Protein AF-A0A838D254-F1 (afdb_monomer_lite)

Structure (mmCIF, N/CA/C/O backbone):
data_AF-A0A838D254-F1
#
_entry.id   AF-A0A838D254-F1
#
loop_
_atom_site.group_PDB
_atom_site.id
_atom_site.type_symbol
_atom_site.label_atom_id
_atom_site.label_alt_id
_atom_site.label_comp_id
_atom_site.label_asym_id
_atom_site.label_entity_id
_atom_site.label_seq_id
_atom_site.pdbx_PDB_ins_code
_atom_site.Cartn_x
_atom_site.Cartn_y
_atom_site.Cartn_z
_atom_site.occupancy
_atom_site.B_iso_or_equiv
_atom_site.auth_seq_id
_atom_site.auth_comp_id
_atom_site.auth_asym_id
_atom_site.auth_atom_id
_atom_site.pdbx_PDB_model_num
ATOM 1 N N . PHE A 1 1 ? -7.238 20.890 8.320 1.00 45.25 1 PHE A N 1
ATOM 2 C CA . PHE A 1 1 ? -5.925 20.223 8.419 1.00 45.25 1 PHE A CA 1
ATOM 3 C C . PHE A 1 1 ? -4.826 21.271 8.304 1.00 45.25 1 PHE A C 1
ATOM 5 O O . PHE A 1 1 ? -4.704 21.879 7.249 1.00 45.25 1 PHE A O 1
ATOM 12 N N . SER A 1 2 ? -4.094 21.531 9.391 1.00 51.44 2 SER A N 1
ATOM 13 C CA . SER A 1 2 ? -2.963 22.473 9.435 1.00 51.44 2 SER A CA 1
ATOM 14 C C . SER A 1 2 ? -1.633 21.712 9.408 1.00 51.44 2 SER A C 1
ATOM 16 O O . SER A 1 2 ? -1.541 20.623 9.975 1.00 51.44 2 SER A O 1
ATOM 18 N N . LEU A 1 3 ? -0.601 22.288 8.780 1.00 52.97 3 LEU A N 1
ATOM 19 C CA . LEU A 1 3 ? 0.748 21.709 8.685 1.00 52.97 3 LEU A CA 1
ATOM 20 C C . LEU A 1 3 ? 1.353 21.394 10.066 1.00 52.97 3 LEU A C 1
ATOM 22 O O . LEU A 1 3 ? 2.037 20.381 10.218 1.00 52.97 3 LEU A O 1
ATOM 26 N N . THR A 1 4 ? 1.057 22.222 11.070 1.00 58.28 4 THR A N 1
ATOM 27 C CA . THR A 1 4 ? 1.573 22.093 12.441 1.00 58.28 4 THR A CA 1
ATOM 28 C C . THR A 1 4 ? 1.011 20.867 13.159 1.00 58.28 4 THR A C 1
ATOM 30 O O . THR A 1 4 ? 1.768 20.127 13.780 1.00 58.28 4 THR A O 1
ATOM 33 N N . GLU A 1 5 ? -0.285 20.581 13.004 1.00 47.78 5 GLU A N 1
ATOM 34 C CA . GLU A 1 5 ? -0.900 19.388 13.605 1.00 47.78 5 GLU A CA 1
ATOM 35 C C . GLU A 1 5 ? -0.407 18.096 12.949 1.00 47.78 5 GLU A C 1
ATOM 37 O O . GLU A 1 5 ? -0.150 17.104 13.627 1.00 47.78 5 GLU A O 1
ATOM 42 N N . THR A 1 6 ? -0.180 18.108 11.630 1.00 54.66 6 THR A N 1
ATOM 43 C CA . THR A 1 6 ? 0.443 16.965 10.942 1.00 54.66 6 THR A CA 1
ATOM 44 C C . THR A 1 6 ? 1.900 16.733 11.338 1.00 54.66 6 THR A C 1
ATOM 46 O O . THR A 1 6 ? 2.362 15.597 11.235 1.00 54.66 6 THR A O 1
ATOM 49 N N . ARG A 1 7 ? 2.623 17.771 11.783 1.00 53.59 7 ARG A N 1
ATOM 50 C CA . ARG A 1 7 ? 3.994 17.642 12.295 1.00 53.59 7 ARG A CA 1
ATOM 51 C C . ARG A 1 7 ? 3.996 17.049 13.705 1.00 53.59 7 ARG A C 1
ATOM 53 O O . ARG A 1 7 ? 4.690 16.062 13.922 1.00 53.59 7 ARG A O 1
ATOM 60 N N . ALA A 1 8 ? 3.159 17.572 14.603 1.00 55.56 8 ALA A N 1
ATOM 61 C CA . ALA A 1 8 ? 3.014 17.052 15.965 1.00 55.56 8 ALA A CA 1
ATOM 62 C C . ALA A 1 8 ? 2.612 15.565 15.966 1.00 55.56 8 ALA A C 1
ATOM 64 O O . ALA A 1 8 ? 3.266 14.743 16.600 1.00 55.56 8 ALA A O 1
ATOM 65 N N . GLY A 1 9 ? 1.635 15.182 15.135 1.00 54.62 9 GLY A N 1
ATOM 66 C CA . GLY A 1 9 ? 1.245 13.776 14.991 1.00 54.62 9 GLY A CA 1
ATOM 67 C C . GLY A 1 9 ? 2.300 12.886 14.315 1.00 54.62 9 GLY A C 1
ATOM 68 O O . GLY A 1 9 ? 2.242 11.665 14.437 1.00 54.62 9 GLY A O 1
ATOM 69 N N . ALA A 1 10 ? 3.264 13.445 13.576 1.00 56.56 10 ALA A N 1
ATOM 70 C CA . ALA A 1 10 ? 4.381 12.673 13.026 1.00 56.56 10 ALA A CA 1
ATOM 71 C C . ALA A 1 10 ? 5.464 12.403 14.083 1.00 56.56 10 ALA A C 1
ATOM 73 O O . ALA A 1 10 ? 6.005 11.297 14.103 1.00 56.56 10 ALA A O 1
ATOM 74 N N . GLU A 1 11 ? 5.739 13.378 14.953 1.00 58.62 11 GLU A N 1
ATOM 75 C CA . GLU A 1 11 ? 6.670 13.257 16.084 1.00 58.62 11 GLU A CA 1
ATOM 76 C C . GLU A 1 11 ? 6.136 12.295 17.152 1.00 58.62 11 GLU A C 1
ATOM 78 O O . GLU A 1 11 ? 6.848 11.376 17.551 1.00 58.62 11 GLU A O 1
ATOM 83 N N . GLU A 1 12 ? 4.860 12.422 17.527 1.00 52.47 12 GLU A N 1
ATOM 84 C CA . GLU A 1 12 ? 4.203 11.556 18.517 1.00 52.47 12 GLU A CA 1
ATOM 85 C C . GLU A 1 12 ? 4.156 10.081 18.076 1.00 52.47 12 GLU A C 1
ATOM 87 O O . GLU A 1 12 ? 4.285 9.167 18.886 1.00 52.47 12 GLU A O 1
ATOM 92 N N . LEU A 1 13 ? 4.049 9.833 16.766 1.00 54.47 13 LEU A N 1
ATOM 93 C CA . LEU A 1 13 ? 4.038 8.487 16.183 1.00 54.47 13 LEU A CA 1
ATOM 94 C C . LEU A 1 13 ? 5.437 7.977 15.785 1.00 54.47 13 LEU A C 1
ATOM 96 O O . LEU A 1 13 ? 5.534 6.943 15.118 1.00 54.47 13 LEU A O 1
ATOM 100 N N . GLY A 1 14 ? 6.512 8.706 16.121 1.00 55.94 14 GLY A N 1
ATOM 101 C CA . GLY A 1 14 ? 7.896 8.330 15.803 1.00 55.94 14 GLY A CA 1
ATOM 102 C C . GLY A 1 14 ? 8.159 8.144 14.303 1.00 55.94 14 GLY A C 1
ATOM 103 O O . GLY A 1 14 ? 8.977 7.315 13.896 1.00 55.94 14 GLY A O 1
ATOM 104 N N . ARG A 1 15 ? 7.418 8.851 13.442 1.00 64.19 15 ARG A N 1
ATOM 105 C CA . ARG A 1 15 ? 7.500 8.677 11.987 1.00 64.19 15 ARG A CA 1
ATOM 106 C C . ARG A 1 15 ? 8.743 9.370 11.441 1.00 64.19 15 ARG A C 1
ATOM 108 O O . ARG A 1 15 ? 9.040 10.504 11.789 1.00 64.19 15 ARG A O 1
ATOM 115 N N . ILE A 1 16 ? 9.434 8.704 10.515 1.00 64.94 16 ILE A N 1
ATOM 116 C CA . ILE A 1 16 ? 10.633 9.242 9.858 1.00 64.94 16 ILE A CA 1
ATOM 117 C C . ILE A 1 16 ? 10.264 10.500 9.047 1.00 64.94 16 ILE A C 1
ATOM 119 O O . ILE A 1 16 ? 9.461 10.436 8.107 1.00 64.94 16 ILE A O 1
ATOM 123 N N . THR A 1 17 ? 10.872 11.630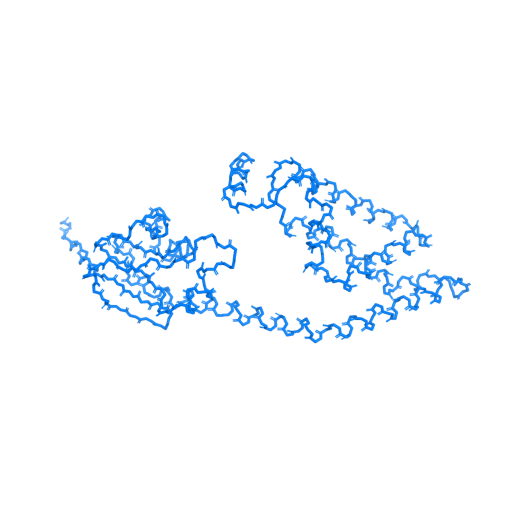 9.407 1.00 70.50 17 THR A N 1
ATOM 124 C CA . THR A 1 17 ? 10.742 12.945 8.754 1.00 70.50 17 THR A CA 1
ATOM 125 C C . THR A 1 17 ? 12.123 13.555 8.489 1.00 70.50 17 THR A C 1
ATOM 127 O O . THR A 1 17 ? 13.143 13.001 8.895 1.00 70.50 17 THR A O 1
ATOM 130 N N . GLY A 1 18 ? 12.175 14.694 7.796 1.00 72.25 18 GLY A N 1
ATOM 131 C CA . GLY A 1 18 ? 13.411 15.450 7.597 1.00 72.25 18 GLY A CA 1
ATOM 132 C C . GLY A 1 18 ? 14.207 15.050 6.354 1.00 72.25 18 GLY A C 1
ATOM 133 O O . GLY A 1 18 ? 14.194 13.903 5.896 1.00 72.25 18 GLY A O 1
ATOM 134 N N . LEU A 1 19 ? 14.907 16.037 5.792 1.00 78.25 19 LEU A N 1
ATOM 135 C CA . LEU A 1 19 ? 15.647 15.917 4.534 1.00 78.25 19 LEU A CA 1
ATOM 136 C C . LEU A 1 19 ? 16.821 14.927 4.635 1.00 78.25 19 LEU A C 1
ATOM 138 O O . LEU A 1 19 ? 17.136 14.249 3.662 1.00 78.25 19 LEU A O 1
ATOM 142 N N . GLN A 1 20 ? 17.417 14.782 5.821 1.00 80.88 20 GLN A N 1
ATOM 143 C CA . GLN A 1 20 ? 18.524 13.862 6.092 1.00 80.88 20 GLN A CA 1
ATOM 144 C C . GLN A 1 20 ? 18.154 12.391 5.872 1.00 80.88 20 GLN A C 1
ATOM 146 O O . GLN A 1 20 ? 19.005 11.587 5.509 1.00 80.88 20 GLN A O 1
ATOM 151 N N . ASN A 1 21 ? 16.876 12.045 6.036 1.00 79.88 21 ASN A N 1
ATOM 152 C CA . ASN A 1 21 ? 16.394 10.680 5.857 1.00 79.88 21 ASN A CA 1
ATOM 153 C C . ASN A 1 21 ? 16.007 10.381 4.401 1.00 79.88 21 ASN A C 1
ATOM 155 O O . ASN A 1 21 ? 15.770 9.224 4.054 1.00 79.88 21 ASN A O 1
ATOM 159 N N . VAL A 1 22 ? 15.938 11.395 3.530 1.00 80.88 22 VAL A N 1
ATOM 160 C CA . VAL A 1 22 ? 15.511 11.241 2.131 1.00 80.88 22 VAL A CA 1
ATOM 161 C C . VAL A 1 22 ? 16.442 10.334 1.318 1.00 80.88 22 VAL A C 1
ATOM 163 O O . VAL A 1 22 ? 15.903 9.448 0.657 1.00 80.88 22 VAL A O 1
ATOM 166 N N . PRO A 1 23 ? 17.785 10.457 1.363 1.00 85.06 23 PRO A N 1
ATOM 167 C CA . PRO A 1 23 ? 18.671 9.623 0.547 1.00 85.06 23 PRO A CA 1
ATOM 168 C C . PRO A 1 23 ? 18.516 8.122 0.803 1.00 85.06 23 PRO A C 1
ATOM 170 O O . PRO A 1 23 ? 18.607 7.332 -0.130 1.00 85.06 23 PRO A O 1
ATOM 173 N N . GLU A 1 24 ? 18.234 7.726 2.045 1.00 84.81 24 GLU A N 1
ATOM 174 C CA . GLU A 1 24 ? 17.996 6.324 2.393 1.00 84.81 24 GLU A CA 1
ATOM 175 C C . GLU A 1 24 ? 16.533 5.914 2.167 1.00 84.81 24 GLU A C 1
ATOM 177 O O . GLU A 1 24 ? 16.236 4.834 1.644 1.00 84.81 24 GLU A O 1
ATOM 182 N N . THR A 1 25 ? 15.590 6.777 2.550 1.00 83.06 25 THR A N 1
ATOM 183 C CA . THR A 1 25 ? 14.166 6.432 2.557 1.00 83.06 25 THR A CA 1
ATOM 184 C C . THR A 1 25 ? 13.578 6.453 1.150 1.00 83.06 25 THR A C 1
ATOM 186 O O . THR A 1 25 ? 12.800 5.568 0.806 1.00 83.06 25 THR A O 1
ATOM 189 N N . LEU A 1 26 ? 13.956 7.414 0.307 1.00 85.69 26 LEU A N 1
ATOM 190 C CA . LEU A 1 26 ? 13.438 7.559 -1.055 1.00 85.69 26 LEU A CA 1
ATOM 191 C C . LEU A 1 26 ? 13.646 6.300 -1.921 1.00 85.69 26 LEU A C 1
ATOM 193 O O . LEU A 1 26 ? 12.643 5.764 -2.398 1.00 85.69 26 LEU A O 1
ATOM 197 N N . PRO A 1 27 ? 14.874 5.772 -2.114 1.00 86.19 27 PRO A N 1
ATOM 198 C CA . PRO A 1 27 ? 15.078 4.576 -2.932 1.00 86.19 27 PRO A CA 1
ATOM 199 C C . PRO A 1 27 ? 14.398 3.349 -2.322 1.00 86.19 27 PRO A C 1
ATOM 201 O O . PRO A 1 27 ? 13.808 2.552 -3.050 1.00 86.19 27 PRO A O 1
ATOM 204 N N . ARG A 1 28 ? 14.391 3.226 -0.988 1.00 86.62 28 ARG A N 1
ATOM 205 C CA . ARG A 1 28 ? 13.696 2.138 -0.290 1.00 86.62 28 ARG A CA 1
ATOM 206 C C . ARG A 1 28 ? 12.194 2.161 -0.575 1.00 86.62 28 ARG A C 1
ATOM 208 O O . ARG A 1 28 ? 11.628 1.141 -0.953 1.00 86.62 28 ARG A O 1
ATOM 215 N N . ARG A 1 29 ? 11.551 3.327 -0.457 1.00 86.94 29 ARG A N 1
ATOM 216 C CA . ARG A 1 29 ? 10.113 3.503 -0.717 1.00 86.94 29 ARG A CA 1
ATOM 217 C C . ARG A 1 29 ? 9.756 3.345 -2.192 1.00 86.94 29 ARG A C 1
ATOM 219 O O . ARG A 1 29 ? 8.730 2.749 -2.502 1.00 86.94 29 ARG A O 1
ATOM 226 N N . LEU A 1 30 ? 10.597 3.824 -3.107 1.00 88.81 30 LEU A N 1
ATOM 227 C CA . LEU A 1 30 ? 10.407 3.573 -4.537 1.00 88.81 30 LEU A CA 1
ATOM 228 C C . LEU A 1 30 ? 10.558 2.080 -4.864 1.00 88.81 30 LEU A C 1
ATOM 230 O O . LEU A 1 30 ? 9.792 1.559 -5.668 1.00 88.81 30 LEU A O 1
ATOM 234 N N . GLY A 1 31 ? 11.461 1.365 -4.187 1.00 87.75 31 GLY A N 1
ATOM 235 C CA . GLY A 1 31 ? 11.615 -0.088 -4.304 1.00 87.75 31 GLY A CA 1
ATOM 236 C C . GLY A 1 31 ? 10.463 -0.878 -3.681 1.00 87.75 31 GLY A C 1
ATOM 237 O O . GLY A 1 31 ? 10.138 -1.970 -4.140 1.00 87.75 31 GLY A O 1
ATOM 238 N N . GLU A 1 32 ? 9.771 -0.327 -2.682 1.00 88.38 32 GLU A N 1
ATOM 239 C CA . GLU A 1 32 ? 8.511 -0.902 -2.198 1.00 88.38 32 GLU A CA 1
ATOM 240 C C . GLU A 1 32 ? 7.424 -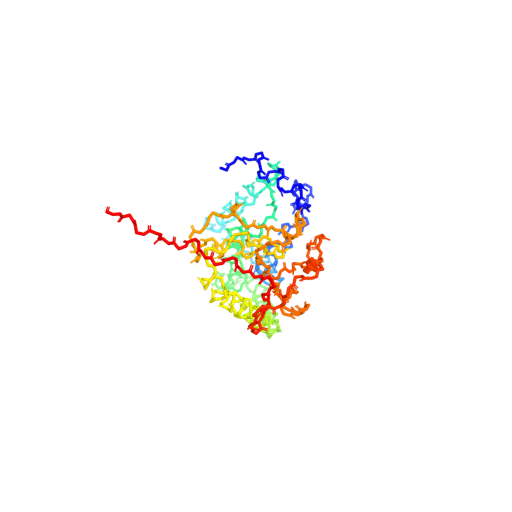0.880 -3.287 1.00 88.38 32 GLU A C 1
ATOM 242 O O . GLU A 1 32 ? 6.610 -1.807 -3.318 1.00 88.38 32 GLU A O 1
ATOM 247 N N . ILE A 1 33 ? 7.445 0.120 -4.181 1.00 90.06 33 ILE A N 1
ATOM 248 C CA . ILE A 1 33 ? 6.499 0.283 -5.297 1.00 90.06 33 ILE A CA 1
ATOM 249 C C . ILE A 1 33 ? 6.939 -0.533 -6.519 1.00 90.06 33 ILE A C 1
ATOM 251 O O . ILE A 1 33 ? 6.229 -1.437 -6.944 1.00 90.06 33 ILE A O 1
ATOM 255 N N . LEU A 1 34 ? 8.112 -0.219 -7.075 1.00 90.81 34 LEU A N 1
ATOM 256 C CA . LEU A 1 34 ? 8.598 -0.765 -8.347 1.00 90.81 34 LEU A CA 1
ATOM 257 C C . LEU A 1 34 ? 9.299 -2.111 -8.219 1.00 90.81 34 LEU A C 1
ATOM 259 O O . LEU A 1 34 ? 9.548 -2.746 -9.236 1.00 90.81 34 LEU A O 1
ATOM 263 N N . ARG A 1 35 ? 9.612 -2.536 -6.990 1.00 91.06 35 ARG A N 1
ATOM 264 C CA . ARG A 1 35 ? 10.504 -3.664 -6.689 1.00 91.06 35 ARG A CA 1
ATOM 265 C C . ARG A 1 35 ? 11.959 -3.416 -7.121 1.00 91.06 35 ARG A C 1
ATOM 267 O O . ARG A 1 35 ? 12.230 -2.503 -7.904 1.00 91.06 35 ARG A O 1
ATOM 274 N N . PRO A 1 36 ? 12.932 -4.159 -6.557 1.00 89.12 36 PRO A N 1
ATOM 275 C CA . PRO A 1 36 ? 14.343 -3.982 -6.905 1.00 89.12 36 PRO A CA 1
ATOM 276 C C . PRO A 1 36 ? 14.632 -4.177 -8.401 1.00 89.12 36 PRO A C 1
ATOM 278 O O . PRO A 1 36 ? 15.436 -3.446 -8.971 1.00 89.12 36 PRO A O 1
ATOM 281 N N . ASP A 1 37 ? 13.943 -5.116 -9.044 1.00 90.94 37 ASP A N 1
ATOM 282 C CA . ASP A 1 37 ? 14.031 -5.405 -10.476 1.00 90.94 37 ASP A CA 1
ATOM 283 C C . ASP A 1 37 ? 13.464 -4.265 -11.334 1.00 90.94 37 ASP A C 1
ATOM 285 O O . ASP A 1 37 ? 14.126 -3.816 -12.271 1.00 90.94 37 ASP A O 1
ATOM 289 N N . GLY A 1 38 ? 12.302 -3.712 -10.972 1.00 93.88 38 GLY A N 1
ATOM 290 C CA . GLY A 1 38 ? 11.749 -2.541 -11.653 1.00 93.88 38 GLY A CA 1
ATOM 291 C C . GLY A 1 38 ? 12.585 -1.276 -11.440 1.00 93.88 38 GLY A C 1
ATOM 292 O O . GLY A 1 38 ? 12.731 -0.478 -12.364 1.00 93.88 38 GLY A O 1
ATOM 293 N N . LEU A 1 39 ? 13.203 -1.104 -10.266 1.00 93.88 39 LEU A N 1
ATOM 294 C CA . LEU A 1 39 ? 14.166 -0.023 -10.030 1.00 93.88 39 LEU A CA 1
ATOM 295 C C . LEU A 1 39 ? 15.422 -0.164 -10.892 1.00 93.88 39 LEU A C 1
ATOM 297 O O . LEU A 1 39 ? 15.871 0.829 -11.464 1.00 93.88 39 LEU A O 1
ATOM 301 N N . LEU A 1 40 ? 15.972 -1.375 -11.011 1.00 95.00 40 LEU A N 1
ATOM 302 C CA . LEU A 1 40 ? 17.109 -1.649 -11.890 1.00 95.00 40 LEU A CA 1
ATOM 303 C C . LEU A 1 40 ? 16.757 -1.320 -13.347 1.00 95.00 40 LEU A C 1
ATOM 305 O O . LEU A 1 40 ? 17.514 -0.622 -14.025 1.00 95.00 40 LEU A O 1
ATOM 309 N N . ALA A 1 41 ? 15.581 -1.765 -13.798 1.00 96.31 41 ALA A N 1
ATOM 310 C CA . ALA A 1 41 ? 15.050 -1.467 -15.122 1.00 96.31 41 ALA A CA 1
ATOM 311 C C . ALA A 1 41 ? 14.906 0.043 -15.353 1.00 96.31 41 ALA A C 1
ATOM 313 O O . ALA A 1 41 ? 15.328 0.547 -16.392 1.00 96.31 41 ALA A O 1
ATO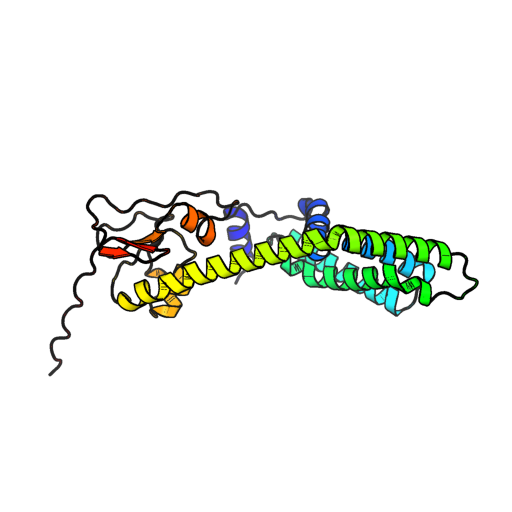M 314 N N . ALA A 1 42 ? 14.343 0.768 -14.383 1.00 96.56 42 ALA A N 1
ATOM 315 C CA . ALA A 1 42 ? 14.136 2.210 -14.454 1.00 96.56 42 ALA A CA 1
ATOM 316 C C . ALA A 1 42 ? 15.453 2.991 -14.472 1.00 96.56 42 ALA A C 1
ATOM 318 O O . ALA A 1 42 ? 15.605 3.913 -15.270 1.00 96.56 42 ALA A O 1
ATOM 319 N N . ALA A 1 43 ? 16.415 2.616 -13.627 1.00 95.75 43 ALA A N 1
ATOM 320 C CA . ALA A 1 43 ? 17.715 3.270 -13.559 1.00 95.75 43 ALA A CA 1
ATOM 321 C C . ALA A 1 43 ? 18.508 3.059 -14.855 1.00 95.75 43 ALA A C 1
ATOM 323 O O . ALA A 1 43 ? 18.915 4.028 -15.497 1.00 95.75 43 ALA A O 1
ATOM 324 N N . GLY A 1 44 ? 18.675 1.804 -15.286 1.00 96.12 44 GLY A N 1
ATOM 325 C CA . GLY A 1 44 ? 19.396 1.498 -16.522 1.00 96.12 44 GLY A CA 1
ATOM 326 C C . GLY A 1 44 ? 18.672 2.023 -17.762 1.00 96.12 44 GLY A C 1
ATOM 327 O O . GLY A 1 44 ? 19.291 2.651 -18.618 1.00 96.12 44 GLY A O 1
ATOM 328 N N . GLY A 1 45 ? 17.349 1.862 -17.829 1.00 95.81 45 GLY A N 1
ATOM 329 C CA . GLY A 1 45 ? 16.520 2.393 -18.907 1.00 95.81 45 GLY A CA 1
ATOM 330 C C . GLY A 1 45 ? 16.522 3.916 -18.978 1.00 95.81 45 GLY A C 1
ATOM 331 O O . GLY A 1 45 ? 16.613 4.468 -20.070 1.00 95.81 45 GLY A O 1
ATOM 332 N N . GLY A 1 46 ? 16.515 4.601 -17.834 1.00 95.56 46 GLY A N 1
ATOM 333 C CA . GLY A 1 46 ? 16.674 6.050 -17.745 1.00 95.56 46 GLY A CA 1
ATOM 334 C C . GLY A 1 46 ? 18.025 6.518 -18.276 1.00 95.56 46 GLY A C 1
ATOM 335 O O . GLY A 1 46 ? 18.068 7.393 -19.139 1.00 95.56 46 GLY A O 1
ATOM 336 N N . ILE A 1 47 ? 19.121 5.893 -17.836 1.00 96.25 47 ILE A N 1
ATOM 337 C CA . ILE A 1 47 ? 20.480 6.213 -18.301 1.00 96.25 47 ILE A CA 1
ATOM 338 C C . ILE A 1 47 ? 20.610 5.981 -19.813 1.00 96.25 47 ILE A C 1
ATOM 340 O O . ILE A 1 47 ? 21.119 6.842 -20.537 1.00 96.25 47 ILE A O 1
ATOM 344 N N . LEU A 1 48 ? 20.130 4.844 -20.319 1.00 95.62 48 LEU A N 1
ATOM 345 C CA . LEU A 1 48 ? 20.201 4.504 -21.742 1.00 95.62 48 LEU A CA 1
ATOM 346 C C . LEU A 1 48 ? 19.311 5.423 -22.589 1.00 95.62 48 LEU A C 1
ATOM 348 O O . LEU A 1 48 ? 19.773 5.968 -23.591 1.00 95.62 48 LEU A O 1
ATOM 352 N N . ALA A 1 49 ? 18.077 5.690 -22.159 1.00 95.06 49 ALA A N 1
ATOM 353 C CA . ALA A 1 49 ? 17.173 6.597 -22.860 1.00 95.06 49 ALA A CA 1
ATOM 354 C C . ALA A 1 49 ? 17.722 8.032 -22.906 1.00 95.06 49 ALA A C 1
ATOM 356 O O . ALA A 1 49 ? 17.722 8.662 -23.968 1.00 95.06 49 ALA A O 1
ATOM 357 N N . LEU A 1 50 ? 18.242 8.543 -21.786 1.00 95.12 50 LEU A N 1
ATOM 358 C CA . LEU A 1 50 ? 18.804 9.894 -21.700 1.00 95.12 50 LEU A CA 1
ATOM 359 C C . LEU A 1 50 ? 20.134 10.051 -22.439 1.00 95.12 50 LEU A C 1
ATOM 361 O O . LEU A 1 50 ? 20.448 11.152 -22.885 1.00 95.12 50 LEU A O 1
ATOM 365 N N . SER A 1 51 ? 20.922 8.985 -22.579 1.00 94.31 51 SER A N 1
ATOM 366 C CA . SER A 1 51 ? 22.194 9.043 -23.307 1.00 94.31 51 SER A CA 1
ATOM 367 C C . SER A 1 51 ? 22.035 8.820 -24.811 1.00 94.31 51 SER A C 1
ATOM 369 O O . SER A 1 51 ? 22.757 9.453 -25.583 1.00 94.31 51 SER A O 1
ATOM 371 N N . ARG A 1 52 ? 21.097 7.957 -25.234 1.00 93.19 52 ARG A N 1
ATOM 372 C CA . ARG A 1 52 ? 20.985 7.489 -26.627 1.00 93.19 52 ARG A CA 1
ATOM 373 C C . ARG A 1 52 ? 19.803 8.051 -27.395 1.00 93.19 52 ARG A C 1
ATOM 375 O O . ARG A 1 52 ? 19.976 8.412 -28.550 1.00 93.19 52 ARG A O 1
ATOM 382 N N . LEU A 1 53 ? 18.626 8.152 -26.778 1.00 90.06 53 LEU A N 1
ATOM 383 C CA . LEU A 1 53 ? 17.443 8.656 -27.481 1.00 90.06 53 LEU A CA 1
ATOM 384 C C . LEU A 1 53 ? 17.413 10.179 -27.475 1.00 90.06 53 LEU A C 1
ATOM 386 O O . LEU A 1 53 ? 17.074 10.776 -28.491 1.00 90.06 53 LEU A O 1
ATOM 390 N N . ARG A 1 54 ? 17.748 10.802 -26.331 1.00 85.12 54 ARG A N 1
ATOM 391 C CA . ARG A 1 54 ? 17.851 12.269 -26.143 1.00 85.12 54 ARG A CA 1
ATOM 392 C C . ARG A 1 54 ? 16.693 13.084 -26.733 1.00 85.12 54 ARG A C 1
ATOM 394 O O . ARG A 1 54 ? 16.823 14.276 -26.996 1.00 85.12 54 ARG A O 1
ATOM 401 N N . SER A 1 55 ? 15.543 12.449 -26.917 1.00 88.44 55 SER A N 1
ATOM 402 C CA . SER A 1 55 ? 14.389 13.076 -27.533 1.00 88.44 55 SER A CA 1
ATOM 403 C C . SER A 1 55 ? 13.769 14.085 -26.569 1.00 88.44 55 SER A C 1
ATOM 405 O O . SER A 1 55 ? 13.882 13.953 -25.345 1.00 88.44 55 SER A O 1
ATOM 407 N N . ARG A 1 56 ? 13.061 15.082 -27.112 1.00 90.06 56 ARG A N 1
ATOM 408 C CA . ARG A 1 56 ? 12.349 16.076 -26.297 1.00 90.06 56 ARG A CA 1
ATOM 409 C C . ARG A 1 56 ? 11.424 15.408 -25.274 1.00 90.06 56 ARG A C 1
ATOM 411 O O . ARG A 1 56 ? 11.352 15.865 -24.141 1.00 90.06 56 ARG A O 1
ATOM 418 N N . THR A 1 57 ? 10.763 14.310 -25.638 1.00 89.44 57 THR A N 1
ATOM 419 C CA . THR A 1 57 ? 9.870 13.572 -24.734 1.00 89.44 57 THR A CA 1
ATOM 420 C C . THR A 1 57 ? 10.631 12.888 -23.600 1.00 89.44 57 THR A C 1
ATOM 422 O O . THR A 1 57 ? 10.199 12.968 -22.454 1.00 89.44 57 THR A O 1
ATOM 425 N N . THR A 1 58 ? 11.795 12.288 -23.874 1.00 90.69 58 THR A N 1
ATOM 426 C CA . THR A 1 58 ? 12.657 11.694 -22.838 1.00 90.69 58 THR A CA 1
ATOM 427 C C . THR A 1 58 ? 13.139 12.746 -21.837 1.00 90.69 58 THR A C 1
ATOM 429 O O . THR A 1 58 ? 13.087 12.518 -20.629 1.00 90.69 58 THR A O 1
ATOM 432 N N . LEU A 1 59 ? 13.568 13.913 -22.328 1.00 92.81 59 LEU A N 1
ATOM 433 C CA . LEU A 1 59 ? 14.023 15.014 -21.477 1.00 92.81 59 LEU A CA 1
ATOM 434 C C . LEU A 1 59 ? 12.880 15.591 -20.634 1.00 92.81 59 LEU A C 1
ATOM 436 O O . LEU A 1 59 ? 13.068 15.824 -19.444 1.00 92.81 59 LEU A O 1
ATOM 440 N N . LEU A 1 60 ? 11.687 15.764 -21.216 1.00 93.31 60 LEU A N 1
ATOM 441 C CA . LEU A 1 60 ? 10.498 16.205 -20.481 1.00 93.31 60 LEU A CA 1
ATOM 442 C C . LEU A 1 60 ? 10.089 15.199 -19.398 1.00 93.31 60 LEU A C 1
ATOM 444 O O . LEU A 1 60 ? 9.778 15.607 -18.283 1.00 93.31 60 LEU A O 1
ATOM 448 N N . GLY A 1 61 ? 10.141 13.897 -19.693 1.00 91.81 61 GLY A N 1
ATOM 449 C CA . GLY A 1 61 ? 9.883 12.846 -18.706 1.00 91.81 61 GLY A CA 1
ATOM 450 C C . GLY A 1 61 ? 10.874 12.883 -17.540 1.00 91.81 61 GLY A C 1
ATOM 451 O O . GLY A 1 61 ? 10.466 12.820 -16.382 1.00 91.81 61 GLY A O 1
ATOM 452 N N . ALA A 1 62 ? 12.168 13.062 -17.822 1.00 93.19 62 ALA A N 1
ATOM 453 C CA . ALA A 1 62 ? 13.188 13.198 -16.782 1.00 93.19 62 ALA A CA 1
ATOM 454 C C . ALA A 1 62 ? 13.023 14.486 -15.964 1.00 93.19 62 ALA A C 1
ATOM 456 O O . ALA A 1 62 ? 13.129 14.444 -14.740 1.00 93.19 62 ALA A O 1
ATOM 457 N N . ALA A 1 63 ? 12.712 15.611 -16.614 1.00 94.38 63 ALA A N 1
ATOM 458 C CA . ALA A 1 63 ? 12.452 16.882 -15.943 1.00 94.38 63 ALA A CA 1
ATOM 459 C C . ALA A 1 63 ? 11.222 16.798 -15.027 1.00 94.38 63 ALA A C 1
ATOM 461 O O . ALA A 1 63 ? 11.279 17.239 -13.880 1.00 94.38 63 ALA A O 1
ATOM 462 N N . ALA A 1 64 ? 10.139 16.166 -15.491 1.00 93.94 64 ALA A N 1
ATOM 463 C CA . ALA A 1 64 ? 8.970 15.884 -14.667 1.00 93.94 64 ALA A CA 1
ATOM 464 C C . ALA A 1 64 ? 9.340 14.991 -13.472 1.00 93.94 64 ALA A C 1
ATOM 466 O O . ALA A 1 64 ? 8.975 15.299 -12.341 1.00 93.94 64 ALA A O 1
ATOM 467 N N . GLY A 1 65 ? 10.135 13.938 -13.691 1.00 92.62 65 GLY A N 1
ATOM 468 C CA . GLY A 1 65 ? 10.640 13.077 -12.620 1.00 92.62 65 GLY A CA 1
ATOM 469 C C . GLY A 1 65 ? 11.402 13.871 -11.561 1.00 92.62 65 GLY A C 1
ATOM 470 O O . GLY A 1 65 ? 11.061 13.812 -10.379 1.00 92.62 65 GLY A O 1
ATOM 471 N N . ALA A 1 66 ? 12.363 14.691 -11.985 1.00 93.31 66 ALA A N 1
ATOM 472 C CA . ALA A 1 66 ? 13.142 15.548 -11.098 1.00 93.31 66 ALA A CA 1
ATOM 473 C C . ALA A 1 66 ? 12.262 16.540 -10.319 1.00 93.31 66 ALA A C 1
ATOM 475 O O . ALA A 1 66 ? 12.431 16.684 -9.110 1.00 93.31 66 ALA A O 1
ATOM 476 N N . LEU A 1 67 ? 11.280 17.166 -10.976 1.00 95.38 67 LEU A N 1
ATOM 477 C CA . LEU A 1 67 ? 10.349 18.094 -10.332 1.00 95.38 67 LEU A CA 1
ATOM 478 C C . LEU A 1 67 ? 9.508 17.401 -9.251 1.00 95.38 67 LEU A C 1
ATOM 480 O O . LEU A 1 67 ? 9.291 17.961 -8.180 1.00 95.38 67 LEU A O 1
ATOM 484 N N . THR A 1 68 ? 9.068 16.166 -9.498 1.00 92.31 68 THR A N 1
ATOM 485 C CA . THR A 1 68 ? 8.271 15.407 -8.521 1.00 92.31 68 THR A CA 1
ATOM 486 C C . THR A 1 68 ? 9.094 14.981 -7.307 1.00 92.31 68 THR A C 1
ATOM 488 O O . THR A 1 68 ? 8.608 15.062 -6.180 1.00 92.31 68 THR A O 1
ATOM 491 N N . VAL A 1 69 ? 10.364 14.613 -7.509 1.00 90.06 69 VAL A N 1
ATOM 492 C CA . VAL A 1 69 ? 11.308 14.361 -6.411 1.00 90.06 69 VAL A CA 1
ATOM 493 C C . VAL A 1 69 ? 11.592 15.650 -5.636 1.00 90.06 69 VAL A C 1
ATOM 495 O O . VAL A 1 69 ? 11.583 15.629 -4.410 1.00 90.06 69 VAL A O 1
ATOM 498 N N . ALA A 1 70 ? 11.769 16.784 -6.318 1.00 90.62 70 ALA A N 1
ATOM 499 C CA . ALA A 1 70 ? 11.960 18.078 -5.667 1.00 90.62 70 ALA A CA 1
ATOM 500 C C . ALA A 1 70 ? 10.746 18.472 -4.809 1.00 90.62 70 ALA A C 1
ATOM 502 O O . ALA A 1 70 ? 10.911 18.836 -3.647 1.00 90.62 70 ALA A O 1
ATOM 503 N N . ALA A 1 71 ? 9.526 18.320 -5.333 1.00 87.88 71 ALA A N 1
ATOM 504 C CA . ALA A 1 71 ? 8.296 18.550 -4.576 1.00 87.88 71 ALA A CA 1
ATOM 505 C C . ALA A 1 71 ? 8.213 17.649 -3.332 1.00 87.88 71 ALA A C 1
ATOM 507 O O . ALA A 1 71 ? 7.864 18.109 -2.245 1.00 87.88 71 ALA A O 1
ATOM 508 N N . PHE A 1 72 ? 8.603 16.379 -3.459 1.00 85.56 72 PHE A N 1
ATOM 509 C CA . PHE A 1 72 ? 8.701 15.465 -2.325 1.00 85.56 72 PHE A CA 1
ATOM 510 C C . PHE A 1 72 ? 9.748 15.918 -1.288 1.00 85.56 72 PHE A C 1
ATOM 512 O O . PHE A 1 72 ? 9.463 15.896 -0.091 1.00 85.56 72 PHE A O 1
ATOM 519 N N . CYS A 1 73 ? 10.923 16.388 -1.716 1.00 85.69 73 CYS A N 1
ATOM 520 C CA . CYS A 1 73 ? 11.937 16.945 -0.817 1.00 85.69 73 CYS A CA 1
ATOM 521 C C . CYS A 1 73 ? 11.429 18.183 -0.064 1.00 85.69 73 CYS A C 1
ATOM 523 O O . CYS A 1 73 ? 11.719 18.324 1.122 1.00 85.69 73 CYS A O 1
ATOM 525 N N . ILE A 1 74 ? 10.632 19.044 -0.710 1.00 86.81 74 ILE A N 1
ATOM 526 C CA . ILE A 1 74 ? 9.994 20.200 -0.058 1.00 86.81 74 ILE A CA 1
ATOM 527 C C . ILE A 1 74 ? 9.041 19.732 1.052 1.00 86.81 74 ILE A C 1
ATOM 529 O O . ILE A 1 74 ? 9.085 20.259 2.162 1.00 86.81 74 ILE A O 1
ATOM 533 N N . LEU A 1 75 ? 8.224 18.704 0.799 1.00 81.69 75 LEU A N 1
ATOM 534 C CA . LEU A 1 75 ? 7.331 18.130 1.816 1.00 81.69 75 LEU A CA 1
ATOM 535 C C . LEU A 1 75 ? 8.106 17.499 2.983 1.00 81.69 75 LEU A C 1
ATOM 537 O O . LEU A 1 75 ? 7.735 17.684 4.144 1.00 81.69 75 LEU A O 1
ATOM 541 N N . ALA A 1 76 ? 9.193 16.782 2.688 1.00 82.00 76 ALA A N 1
ATOM 542 C CA . ALA A 1 76 ? 10.061 16.197 3.707 1.00 82.00 76 ALA A CA 1
ATOM 543 C C . ALA A 1 76 ? 10.739 17.279 4.566 1.00 82.00 76 ALA A C 1
ATOM 545 O O . ALA A 1 76 ? 10.790 17.148 5.790 1.00 82.00 76 ALA A O 1
ATOM 546 N N . ALA A 1 77 ? 11.201 18.370 3.945 1.00 81.31 77 ALA A N 1
ATOM 547 C CA . ALA A 1 77 ? 11.768 19.530 4.633 1.00 81.31 77 ALA A CA 1
ATOM 548 C C . ALA A 1 77 ? 10.727 20.270 5.489 1.00 81.31 77 ALA A C 1
ATOM 550 O O . ALA A 1 77 ? 11.049 20.768 6.565 1.00 81.31 77 ALA A O 1
ATOM 551 N N . ALA A 1 78 ? 9.459 20.279 5.070 1.00 79.31 78 ALA A N 1
ATOM 552 C CA . ALA A 1 78 ? 8.352 20.816 5.858 1.00 79.31 78 ALA A CA 1
ATOM 553 C C . ALA A 1 78 ? 7.969 19.936 7.071 1.00 79.31 78 ALA A C 1
ATOM 555 O O . ALA A 1 78 ? 7.093 20.319 7.852 1.00 79.31 78 ALA A O 1
ATOM 556 N N . GLY A 1 79 ? 8.635 18.794 7.280 1.00 68.25 79 GLY A N 1
ATOM 557 C CA . GLY A 1 79 ? 8.421 17.910 8.428 1.00 68.25 79 GLY A CA 1
ATOM 558 C C . GLY A 1 79 ? 7.204 16.997 8.289 1.00 68.25 79 GLY A C 1
ATOM 559 O O . GLY A 1 79 ? 6.747 16.440 9.284 1.00 68.25 79 GLY A O 1
ATOM 560 N N . LEU A 1 80 ? 6.661 16.830 7.077 1.00 71.75 80 LEU A N 1
ATOM 561 C CA . LEU A 1 80 ? 5.622 15.830 6.842 1.00 71.75 80 LEU A CA 1
ATOM 562 C C . LEU A 1 80 ? 6.225 14.419 6.849 1.00 71.75 80 LEU A C 1
ATOM 564 O O . LEU A 1 80 ? 7.362 14.202 6.426 1.00 71.75 80 LEU A O 1
ATOM 568 N N . SER A 1 81 ? 5.433 13.437 7.293 1.00 71.88 81 SER A N 1
ATOM 569 C CA . SER A 1 81 ? 5.826 12.024 7.251 1.00 71.88 81 SER A CA 1
ATOM 570 C C . SER A 1 81 ? 6.167 11.584 5.827 1.00 71.88 81 SER A C 1
ATOM 572 O O . SER A 1 81 ? 5.375 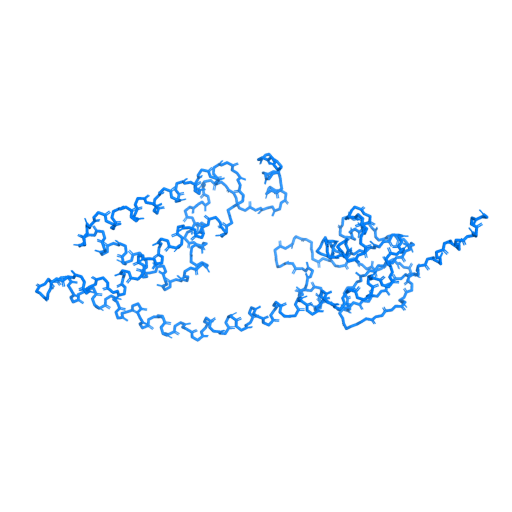11.764 4.899 1.00 71.88 81 SER A O 1
ATOM 574 N N . ILE A 1 82 ? 7.321 10.938 5.660 1.00 73.38 82 ILE A N 1
ATOM 575 C CA . ILE A 1 82 ? 7.730 10.356 4.382 1.00 73.38 82 ILE A CA 1
ATOM 576 C C . ILE A 1 82 ? 6.897 9.093 4.121 1.00 73.38 82 ILE A C 1
ATOM 578 O O . ILE A 1 82 ? 7.173 8.011 4.644 1.00 73.38 82 ILE A O 1
ATOM 582 N N . LEU A 1 83 ? 5.846 9.238 3.313 1.00 73.25 83 LEU A N 1
ATOM 583 C CA . LEU A 1 83 ? 4.904 8.168 2.987 1.00 73.25 83 LEU A CA 1
ATOM 584 C C . LEU A 1 83 ? 5.028 7.732 1.526 1.00 73.25 83 LEU A C 1
ATOM 586 O O . LEU A 1 83 ? 5.138 8.559 0.622 1.00 73.25 83 LEU A O 1
ATOM 590 N N . THR A 1 84 ? 4.892 6.425 1.295 1.00 78.19 84 THR A N 1
ATOM 591 C CA . THR A 1 84 ? 4.937 5.795 -0.036 1.00 78.19 84 THR A CA 1
ATOM 592 C C . THR A 1 84 ? 3.936 6.416 -1.017 1.00 78.19 84 THR A C 1
ATOM 594 O O . THR A 1 84 ? 4.236 6.551 -2.198 1.00 78.19 84 THR A O 1
ATOM 597 N N . ARG A 1 85 ? 2.774 6.888 -0.536 1.00 81.00 85 ARG A N 1
ATOM 598 C CA . ARG A 1 85 ? 1.746 7.522 -1.382 1.00 81.00 85 ARG A CA 1
ATOM 599 C C . ARG A 1 85 ? 2.209 8.803 -2.086 1.00 81.00 85 ARG A C 1
ATOM 601 O O . ARG A 1 85 ? 1.721 9.099 -3.168 1.00 81.00 85 ARG A O 1
ATOM 608 N N . TYR A 1 86 ? 3.163 9.543 -1.516 1.00 83.38 86 TYR A N 1
ATOM 609 C CA . TYR A 1 86 ? 3.709 10.751 -2.153 1.00 83.38 86 TYR A CA 1
ATOM 610 C C . TYR A 1 86 ? 4.708 10.427 -3.265 1.00 83.38 86 TYR A C 1
ATOM 612 O O . TYR A 1 86 ? 5.074 11.296 -4.049 1.00 83.38 86 TYR A O 1
ATOM 620 N N . LEU A 1 87 ? 5.127 9.164 -3.351 1.00 88.69 87 LEU A N 1
ATOM 621 C CA . LEU A 1 87 ? 6.092 8.680 -4.325 1.00 88.69 87 LEU A CA 1
ATOM 622 C C . LEU A 1 87 ? 5.439 7.946 -5.497 1.00 88.69 87 LEU A C 1
ATOM 624 O O . LEU A 1 87 ? 6.149 7.460 -6.370 1.00 88.69 87 LEU A O 1
ATOM 628 N N . LEU A 1 88 ? 4.103 7.902 -5.561 1.00 90.19 88 LEU A N 1
ATOM 629 C CA . LEU A 1 88 ? 3.391 7.277 -6.677 1.00 90.19 88 LEU A CA 1
ATOM 630 C C . LEU A 1 88 ? 3.721 7.958 -8.005 1.00 90.19 88 LEU A C 1
ATOM 632 O O . LEU A 1 88 ? 4.029 7.280 -8.976 1.00 90.19 88 LEU A O 1
ATOM 636 N N . LEU A 1 89 ? 3.727 9.292 -8.042 1.00 91.75 89 LEU A N 1
ATOM 637 C CA . LEU A 1 89 ? 4.032 10.035 -9.262 1.00 91.75 89 LEU A CA 1
ATOM 638 C C . LEU A 1 89 ? 5.478 9.821 -9.761 1.00 91.75 89 LEU A C 1
ATOM 640 O O . LEU A 1 89 ? 5.634 9.439 -10.924 1.00 91.75 89 LEU A O 1
ATOM 644 N N . PRO A 1 90 ? 6.536 9.981 -8.934 1.00 92.94 90 PRO A N 1
ATOM 645 C CA . PRO A 1 90 ? 7.890 9.644 -9.374 1.00 92.94 90 PRO A CA 1
ATOM 646 C C . PRO A 1 90 ? 8.039 8.155 -9.719 1.00 92.94 90 PRO A C 1
ATOM 648 O O . PRO A 1 90 ? 8.731 7.831 -10.683 1.00 92.94 90 PRO A O 1
ATOM 651 N N . ALA A 1 91 ? 7.362 7.245 -9.008 1.00 94.38 91 ALA A N 1
ATOM 652 C CA . ALA A 1 91 ? 7.374 5.822 -9.345 1.00 94.38 91 ALA A CA 1
ATOM 653 C C . ALA A 1 91 ? 6.752 5.538 -10.721 1.00 94.38 91 ALA A C 1
ATOM 655 O O . ALA A 1 91 ? 7.307 4.748 -11.477 1.00 94.38 91 ALA A O 1
ATOM 656 N N . THR A 1 92 ? 5.660 6.211 -11.094 1.00 95.19 92 THR A N 1
ATOM 657 C CA . THR A 1 92 ? 5.059 6.090 -12.433 1.00 95.19 92 THR A CA 1
ATOM 658 C C . THR A 1 92 ? 6.030 6.535 -13.524 1.00 95.19 92 THR A C 1
ATOM 660 O O . THR A 1 92 ? 6.180 5.851 -14.533 1.00 95.19 92 THR A O 1
ATOM 663 N N . ILE A 1 93 ? 6.741 7.647 -13.322 1.00 95.69 93 ILE A N 1
ATOM 664 C CA . ILE A 1 93 ? 7.743 8.132 -14.284 1.00 95.69 93 ILE A CA 1
ATOM 665 C C . ILE A 1 93 ? 8.897 7.130 -14.411 1.00 95.69 93 ILE A C 1
ATOM 667 O O . ILE A 1 93 ? 9.325 6.800 -15.517 1.00 95.69 93 ILE A O 1
ATOM 671 N N . LEU A 1 94 ? 9.365 6.584 -13.289 1.00 96.31 94 LEU A N 1
ATOM 672 C CA . LEU A 1 94 ? 10.362 5.517 -13.288 1.00 96.31 94 LEU A CA 1
ATOM 673 C C . LEU A 1 94 ? 9.853 4.242 -13.978 1.00 96.31 94 LEU A C 1
ATOM 675 O O . LEU A 1 94 ? 10.625 3.614 -14.692 1.00 96.31 94 LEU A O 1
ATOM 679 N N . ALA A 1 95 ? 8.570 3.889 -13.859 1.00 96.69 95 ALA A N 1
ATOM 680 C CA . ALA A 1 95 ? 7.984 2.767 -14.596 1.00 96.69 95 ALA A CA 1
ATOM 681 C C . ALA A 1 95 ? 8.028 2.987 -16.120 1.00 96.69 95 ALA A C 1
ATOM 683 O O . ALA A 1 95 ? 8.302 2.050 -16.871 1.00 96.69 95 ALA A O 1
ATOM 684 N N . VAL A 1 96 ? 7.844 4.227 -16.591 1.00 95.94 96 VAL A N 1
ATOM 685 C CA . VAL A 1 96 ? 8.038 4.570 -18.013 1.00 95.94 96 VAL A CA 1
ATOM 686 C C . VAL A 1 96 ? 9.496 4.352 -18.426 1.00 95.94 96 VAL A C 1
ATOM 688 O O . VAL A 1 96 ? 9.760 3.743 -19.464 1.00 95.94 96 VAL A O 1
ATOM 691 N N . PHE A 1 97 ? 10.455 4.783 -17.601 1.00 96.75 97 PHE A N 1
ATOM 692 C CA . PHE A 1 97 ? 11.874 4.519 -17.854 1.00 96.75 97 PHE A CA 1
ATOM 693 C C . PHE A 1 97 ? 12.232 3.031 -17.770 1.00 96.75 97 PHE A C 1
ATOM 695 O O . PHE A 1 97 ? 13.074 2.578 -18.541 1.00 96.75 97 PHE A O 1
ATOM 702 N N . ALA A 1 98 ? 11.565 2.248 -16.921 1.00 97.19 98 ALA A N 1
ATOM 703 C CA . ALA A 1 98 ? 11.707 0.795 -16.894 1.00 97.19 98 ALA A CA 1
ATOM 704 C C . ALA A 1 98 ? 11.233 0.168 -18.212 1.00 97.19 98 ALA A C 1
ATOM 706 O O . ALA A 1 98 ? 11.933 -0.667 -18.788 1.00 97.19 98 ALA A O 1
ATOM 707 N N . GLY A 1 99 ? 10.104 0.642 -18.751 1.00 96.12 99 GLY A N 1
ATOM 708 C CA . GLY A 1 99 ? 9.639 0.281 -20.091 1.00 96.12 99 GLY A CA 1
ATOM 709 C C . GLY A 1 99 ? 10.657 0.636 -21.181 1.00 96.12 99 GLY A C 1
ATOM 710 O O . GLY A 1 99 ? 10.940 -0.184 -22.056 1.00 96.12 99 GLY A O 1
ATOM 711 N N . ALA A 1 100 ? 11.284 1.814 -21.095 1.00 95.19 100 ALA A N 1
ATOM 712 C CA . ALA A 1 100 ? 12.385 2.191 -21.984 1.00 95.19 100 ALA A CA 1
ATOM 713 C C . ALA A 1 100 ? 13.620 1.285 -21.806 1.00 95.19 100 ALA A C 1
ATOM 715 O O . ALA A 1 100 ? 14.292 0.966 -22.782 1.00 95.19 100 ALA A O 1
ATOM 716 N N . GLY A 1 101 ? 13.899 0.806 -20.594 1.00 95.25 101 GLY A N 1
ATOM 717 C CA . GLY A 1 101 ? 14.939 -0.191 -20.334 1.00 95.25 101 GLY A CA 1
ATOM 718 C C . GLY A 1 101 ? 14.706 -1.497 -21.090 1.00 95.25 101 GLY A C 1
ATOM 719 O O . GLY A 1 101 ? 15.632 -2.008 -21.715 1.00 95.25 101 GLY A O 1
ATOM 720 N N . LEU A 1 102 ? 13.464 -1.985 -21.105 1.00 96.81 102 LEU A N 1
ATOM 721 C CA . LEU A 1 102 ? 13.074 -3.234 -21.767 1.00 96.81 102 LEU A CA 1
ATOM 722 C C . LEU A 1 102 ? 12.960 -3.116 -23.296 1.00 96.81 102 LEU A C 1
ATOM 724 O O . LEU A 1 102 ? 13.305 -4.048 -24.023 1.00 96.81 102 LEU A O 1
ATOM 728 N N . LEU A 1 103 ? 12.454 -1.986 -23.796 1.00 96.94 103 LEU A N 1
ATOM 729 C CA . LEU A 1 103 ? 12.027 -1.855 -25.196 1.00 96.94 103 LEU A CA 1
ATOM 730 C C . LEU A 1 103 ? 12.746 -0.749 -25.976 1.00 96.94 103 LEU A C 1
ATOM 732 O O . LEU A 1 103 ? 12.602 -0.678 -27.195 1.00 96.94 103 LEU A O 1
ATOM 736 N N . GLY A 1 104 ? 13.534 0.102 -25.317 1.00 94.25 104 GLY A N 1
ATOM 737 C CA . GLY A 1 104 ? 14.141 1.289 -25.928 1.00 94.25 104 GLY A CA 1
ATOM 738 C C . GLY A 1 104 ? 15.142 0.988 -27.044 1.00 94.25 104 GLY A C 1
ATOM 739 O O . GLY A 1 104 ? 15.251 1.769 -27.985 1.00 94.25 104 GLY A O 1
ATOM 740 N N . TRP A 1 105 ? 15.779 -0.187 -27.029 1.00 95.81 105 TRP A N 1
ATOM 741 C CA . TRP A 1 105 ? 16.656 -0.659 -28.111 1.00 95.81 105 TRP A CA 1
ATOM 742 C C . TRP A 1 105 ? 15.950 -0.751 -29.476 1.00 95.81 105 TRP A C 1
ATOM 744 O O . TRP A 1 105 ? 16.612 -0.732 -30.512 1.00 95.81 105 TRP A O 1
ATOM 754 N N . ARG A 1 106 ? 14.610 -0.841 -29.497 1.00 95.56 106 ARG A N 1
ATOM 755 C CA . ARG A 1 106 ? 13.805 -0.865 -30.730 1.00 95.56 106 ARG A CA 1
ATOM 756 C C . ARG A 1 106 ? 13.757 0.485 -31.444 1.00 95.56 106 ARG A C 1
ATOM 758 O O . ARG A 1 106 ? 13.418 0.515 -32.619 1.00 95.56 106 ARG A O 1
ATOM 765 N N . ALA A 1 107 ? 14.056 1.575 -30.741 1.00 94.31 107 ALA A N 1
ATOM 766 C CA . ALA A 1 107 ? 14.104 2.916 -31.314 1.00 94.31 107 ALA A CA 1
ATOM 767 C C . ALA A 1 107 ? 15.474 3.253 -31.932 1.00 94.31 107 ALA A C 1
ATOM 769 O O . ALA A 1 107 ? 15.609 4.297 -32.565 1.00 94.31 107 ALA A O 1
ATOM 770 N N . LEU A 1 108 ? 16.484 2.392 -31.753 1.00 92.94 108 LEU A N 1
ATOM 771 C CA . LEU A 1 108 ? 17.797 2.550 -32.374 1.00 92.94 108 LEU A CA 1
ATOM 772 C C . LEU A 1 108 ? 17.814 1.969 -33.791 1.00 92.94 108 LEU A C 1
ATOM 774 O O . LEU A 1 108 ? 17.116 0.992 -34.083 1.00 92.94 108 LEU A O 1
ATOM 778 N N . SER A 1 109 ? 18.653 2.541 -34.658 1.00 92.31 109 SER A N 1
ATOM 779 C CA . SER A 1 109 ? 18.901 1.974 -35.984 1.00 92.31 109 SER A CA 1
ATOM 780 C C . SER A 1 109 ? 19.536 0.578 -35.866 1.00 92.31 109 SER A C 1
ATOM 782 O O . SER A 1 109 ? 20.215 0.284 -34.875 1.00 92.31 109 SER A O 1
ATOM 784 N N . PRO A 1 110 ? 19.333 -0.317 -36.853 1.00 90.69 110 PRO A N 1
ATOM 785 C CA . PRO A 1 110 ? 19.912 -1.659 -36.819 1.00 90.69 110 PRO A CA 1
ATOM 786 C C . PRO A 1 110 ? 21.436 -1.686 -36.655 1.00 90.69 110 PRO A C 1
ATOM 788 O O . PRO A 1 110 ? 21.937 -2.610 -36.012 1.00 90.69 110 PRO A O 1
ATOM 791 N N . ASP A 1 111 ? 22.116 -0.662 -37.174 1.00 93.25 111 ASP A N 1
ATOM 792 C CA . ASP A 1 111 ? 23.576 -0.521 -37.189 1.00 93.25 111 ASP A CA 1
ATOM 793 C C . ASP A 1 111 ? 24.140 0.207 -35.955 1.00 93.25 111 ASP A C 1
ATOM 795 O O . ASP A 1 111 ? 25.355 0.368 -35.835 1.00 93.25 111 ASP A O 1
ATOM 799 N N . ASP A 1 112 ? 23.291 0.649 -35.017 1.00 93.50 112 ASP A N 1
ATOM 800 C CA . ASP A 1 112 ? 23.759 1.328 -33.806 1.00 93.50 112 ASP A CA 1
ATOM 801 C C . ASP A 1 112 ? 24.526 0.346 -32.890 1.00 93.50 112 ASP A C 1
ATOM 803 O O . ASP A 1 112 ? 23.957 -0.665 -32.446 1.00 93.50 112 ASP A O 1
ATOM 807 N N . PRO A 1 113 ? 25.795 0.631 -32.530 1.00 94.88 113 PRO A N 1
ATOM 808 C CA . PRO A 1 113 ? 26.594 -0.247 -31.676 1.00 94.88 113 PRO A CA 1
ATOM 809 C C . PRO A 1 113 ? 25.993 -0.452 -30.275 1.00 94.88 113 PRO A C 1
ATOM 811 O O . PRO A 1 113 ? 26.283 -1.458 -29.626 1.00 94.88 113 PRO A O 1
ATOM 814 N N . TRP A 1 114 ? 25.127 0.452 -29.804 1.00 95.38 114 TRP A N 1
ATOM 815 C CA . TRP A 1 114 ? 24.455 0.353 -28.505 1.00 95.38 114 TRP A CA 1
ATOM 816 C C . TRP A 1 114 ? 23.203 -0.512 -28.510 1.00 95.38 114 TRP A C 1
ATOM 818 O O . TRP A 1 114 ? 22.700 -0.860 -27.437 1.00 95.38 114 TRP A O 1
ATOM 828 N N . ARG A 1 115 ? 22.731 -0.943 -29.682 1.00 95.50 115 ARG A N 1
ATOM 829 C CA . ARG A 1 115 ? 21.555 -1.807 -29.785 1.00 95.50 115 ARG A CA 1
ATOM 830 C C . ARG A 1 115 ? 21.770 -3.153 -29.093 1.00 95.50 115 ARG A C 1
ATOM 832 O O . ARG A 1 115 ? 20.920 -3.571 -28.312 1.00 95.50 115 ARG A O 1
ATOM 839 N N . ARG A 1 116 ? 22.920 -3.805 -29.308 1.00 95.75 116 ARG A N 1
ATOM 840 C CA . ARG A 1 116 ? 23.231 -5.116 -28.699 1.00 95.75 116 ARG A CA 1
ATOM 841 C C . ARG A 1 116 ? 23.418 -5.045 -27.174 1.00 95.75 116 ARG A C 1
ATOM 843 O O . ARG A 1 116 ? 22.768 -5.835 -26.491 1.00 95.75 116 ARG A O 1
ATOM 850 N N . PRO A 1 117 ? 24.218 -4.115 -26.607 1.00 97.00 117 PRO A N 1
ATOM 851 C CA . PRO A 1 117 ? 24.295 -3.941 -25.156 1.00 97.00 117 PRO A CA 1
ATOM 852 C C . PRO A 1 117 ? 22.938 -3.645 -24.510 1.00 97.00 117 PRO A C 1
ATOM 854 O O . PRO A 1 117 ? 22.624 -4.201 -23.462 1.00 97.00 117 PRO A O 1
ATOM 857 N N . TRP A 1 118 ? 22.103 -2.816 -25.145 1.00 97.69 118 TRP A N 1
ATOM 858 C CA . TRP A 1 118 ? 20.772 -2.513 -24.620 1.00 97.69 118 TRP A CA 1
ATOM 859 C C . TRP A 1 118 ? 19.846 -3.734 -24.682 1.00 97.69 118 TRP A C 1
ATOM 861 O O . TRP A 1 118 ? 19.147 -4.015 -23.715 1.00 97.69 118 TRP A O 1
ATOM 871 N N . MET A 1 119 ? 19.889 -4.529 -25.754 1.00 97.69 119 MET A N 1
ATOM 872 C CA . MET A 1 119 ? 19.178 -5.813 -25.804 1.00 97.69 119 MET A CA 1
ATOM 873 C C . MET A 1 119 ? 19.641 -6.775 -24.703 1.00 97.69 119 MET A C 1
ATOM 875 O O . MET A 1 119 ? 18.805 -7.420 -24.078 1.00 97.69 119 MET A O 1
ATOM 879 N N . ALA A 1 120 ? 20.948 -6.856 -24.436 1.00 97.69 120 ALA A N 1
ATOM 880 C CA . ALA A 1 120 ? 21.484 -7.686 -23.360 1.00 97.69 120 ALA A CA 1
ATOM 881 C C . ALA A 1 120 ? 20.993 -7.213 -21.981 1.00 97.69 120 ALA A C 1
ATOM 883 O O . ALA A 1 120 ? 20.561 -8.027 -21.167 1.00 97.69 120 ALA A O 1
ATOM 884 N N . PHE A 1 121 ? 20.978 -5.897 -21.744 1.00 97.62 121 PHE A N 1
ATOM 885 C CA . PHE A 1 121 ? 20.391 -5.308 -20.540 1.00 97.62 121 PHE A CA 1
ATOM 886 C C . PHE A 1 121 ? 18.890 -5.620 -20.419 1.00 97.62 121 PHE A C 1
ATOM 888 O O . PHE A 1 121 ? 18.433 -6.050 -19.362 1.00 97.62 121 PHE A O 1
ATOM 895 N N . ALA A 1 122 ? 18.127 -5.466 -21.503 1.00 97.56 122 ALA A N 1
ATOM 896 C CA . ALA A 1 122 ? 16.703 -5.781 -21.531 1.00 97.56 122 ALA A CA 1
ATOM 897 C C . ALA A 1 122 ? 16.440 -7.266 -21.237 1.00 97.56 122 ALA A C 1
ATOM 899 O O . ALA A 1 122 ? 15.546 -7.585 -20.457 1.00 97.56 122 ALA A O 1
ATOM 900 N N . ALA A 1 123 ? 17.242 -8.168 -21.812 1.00 97.88 123 ALA A N 1
ATOM 901 C CA . ALA A 1 123 ? 17.162 -9.600 -21.548 1.00 97.88 123 ALA A CA 1
ATOM 902 C C . ALA A 1 123 ? 17.466 -9.922 -20.078 1.00 97.88 123 ALA A C 1
ATOM 904 O O . ALA A 1 123 ? 16.716 -10.668 -19.456 1.00 97.88 123 ALA A O 1
ATOM 905 N N . LEU A 1 124 ? 18.508 -9.314 -19.498 1.00 97.06 124 LEU A N 1
ATOM 906 C CA . LEU A 1 124 ? 18.841 -9.467 -18.080 1.00 97.06 124 LEU A CA 1
ATOM 907 C C . LEU A 1 124 ? 17.674 -9.047 -17.175 1.00 97.06 124 LEU A C 1
ATOM 909 O O . LEU A 1 124 ? 17.286 -9.796 -16.281 1.00 97.06 124 LEU A O 1
ATOM 913 N N . VAL A 1 125 ? 17.095 -7.869 -17.422 1.00 96.38 125 VAL A N 1
ATOM 914 C CA . VAL A 1 125 ? 15.946 -7.362 -16.656 1.00 96.38 125 VAL A CA 1
ATOM 915 C C . VAL A 1 125 ? 14.728 -8.273 -16.823 1.00 96.38 125 VAL A C 1
ATOM 917 O O . VAL A 1 125 ? 14.068 -8.588 -15.836 1.00 96.38 125 VAL A O 1
ATOM 920 N N . ALA A 1 126 ? 14.438 -8.729 -18.044 1.00 96.38 126 ALA A N 1
ATOM 921 C CA . ALA A 1 126 ? 13.320 -9.630 -18.309 1.00 96.38 126 ALA A CA 1
ATOM 922 C C . ALA A 1 126 ? 13.484 -10.977 -17.587 1.00 96.38 126 ALA A C 1
ATOM 924 O O . ALA A 1 126 ? 12.537 -11.461 -16.971 1.00 96.38 126 ALA A O 1
ATOM 925 N N . ILE A 1 127 ? 14.690 -11.555 -17.602 1.00 96.75 127 ILE A N 1
ATOM 926 C CA . ILE A 1 127 ? 15.004 -12.785 -16.863 1.00 96.75 127 ILE A CA 1
ATOM 927 C C . ILE A 1 127 ? 14.813 -12.562 -15.363 1.00 96.75 127 ILE A C 1
ATOM 929 O O . ILE A 1 127 ? 14.156 -13.370 -14.711 1.00 96.75 127 ILE A O 1
ATOM 933 N N . LEU A 1 128 ? 15.330 -11.458 -14.815 1.00 95.12 128 LEU A N 1
ATOM 934 C CA . LEU A 1 128 ? 15.172 -11.139 -13.396 1.00 95.12 128 LEU A CA 1
ATOM 935 C C . LEU A 1 128 ? 13.693 -11.010 -13.008 1.00 95.12 128 LEU A C 1
ATOM 937 O O . LEU A 1 128 ? 13.281 -11.573 -11.995 1.00 95.12 128 LEU A O 1
ATOM 941 N N . ALA A 1 129 ? 12.888 -10.336 -13.833 1.00 93.50 129 ALA A N 1
ATOM 942 C CA . ALA A 1 129 ? 11.451 -10.221 -13.615 1.00 93.50 129 ALA A CA 1
ATOM 943 C C . ALA A 1 129 ? 10.780 -11.604 -13.590 1.00 93.50 129 ALA A C 1
ATOM 945 O O . ALA A 1 129 ? 10.023 -11.899 -12.665 1.00 93.50 129 ALA A O 1
ATOM 946 N N . VAL A 1 130 ? 11.103 -12.492 -14.539 1.00 95.69 130 VAL A N 1
ATOM 947 C CA . VAL A 1 130 ? 10.565 -13.866 -14.576 1.00 95.69 130 VAL A CA 1
ATOM 948 C C . VAL A 1 130 ? 10.970 -14.655 -13.329 1.00 95.69 130 VAL A C 1
ATOM 950 O O . VAL A 1 130 ? 10.115 -15.267 -12.694 1.00 95.69 130 VAL A O 1
ATOM 953 N N . VAL A 1 131 ? 12.244 -14.595 -12.932 1.00 96.19 131 VAL A N 1
ATOM 954 C CA . VAL A 1 131 ? 12.769 -15.295 -11.746 1.00 96.19 131 VAL A CA 1
ATOM 955 C C . VAL A 1 131 ? 12.093 -14.818 -10.457 1.00 96.19 131 VAL A C 1
ATOM 957 O O . VAL A 1 131 ? 11.790 -15.628 -9.584 1.00 96.19 131 VAL A O 1
ATOM 960 N N . VAL A 1 132 ? 11.828 -13.517 -10.325 1.00 93.25 132 VAL A N 1
ATOM 961 C CA . VAL A 1 132 ? 11.240 -12.929 -9.109 1.00 93.25 132 VAL A CA 1
ATOM 962 C C . VAL A 1 132 ? 9.707 -13.041 -9.089 1.00 93.25 132 VAL A C 1
ATOM 964 O O . VAL A 1 132 ? 9.111 -13.000 -8.009 1.00 93.25 132 VAL A O 1
ATOM 967 N N . THR A 1 133 ? 9.056 -13.243 -10.239 1.00 93.12 133 THR A N 1
ATOM 968 C CA . THR A 1 133 ? 7.587 -13.280 -10.384 1.00 93.12 133 THR A CA 1
ATOM 969 C C . THR A 1 133 ? 6.880 -14.227 -9.400 1.00 93.12 133 THR A C 1
ATOM 971 O O . THR A 1 133 ? 5.928 -13.768 -8.766 1.00 93.12 133 THR A O 1
ATOM 974 N N . PRO A 1 134 ? 7.316 -15.487 -9.176 1.00 94.75 134 PRO A N 1
ATOM 975 C CA . PRO A 1 134 ? 6.653 -16.379 -8.219 1.00 94.75 134 PRO A CA 1
ATOM 976 C C . PRO A 1 134 ? 6.563 -15.780 -6.809 1.00 94.75 134 PRO A C 1
ATOM 978 O O . PRO A 1 134 ? 5.486 -15.731 -6.222 1.00 94.75 134 PRO A O 1
ATOM 981 N N . SER A 1 135 ? 7.655 -15.182 -6.319 1.00 92.00 135 SER A N 1
ATOM 982 C CA . SER A 1 135 ? 7.673 -14.536 -4.999 1.00 92.00 135 SER A CA 1
ATOM 983 C C . SER A 1 135 ? 6.719 -13.335 -4.909 1.00 92.00 135 SER A C 1
ATOM 985 O O . SER A 1 135 ? 6.176 -13.036 -3.842 1.00 92.00 135 SER A O 1
ATOM 987 N N . GLN A 1 136 ? 6.486 -12.642 -6.032 1.00 89.81 136 GLN A N 1
ATOM 988 C CA . GLN A 1 136 ? 5.523 -11.542 -6.109 1.00 89.81 136 GLN A CA 1
ATOM 989 C C . GLN A 1 136 ? 4.084 -12.057 -6.073 1.00 89.81 136 GLN A C 1
ATOM 991 O O . GLN A 1 136 ? 3.241 -11.439 -5.420 1.00 89.81 136 GLN A O 1
ATOM 996 N N . ILE A 1 137 ? 3.812 -13.188 -6.728 1.00 93.81 137 ILE A N 1
ATOM 997 C CA . ILE A 1 137 ? 2.504 -13.852 -6.703 1.00 93.81 137 ILE A CA 1
ATOM 998 C C . ILE A 1 137 ? 2.186 -14.325 -5.285 1.00 93.81 137 ILE A C 1
ATOM 1000 O O . ILE A 1 137 ? 1.129 -13.974 -4.761 1.00 93.81 137 ILE A O 1
ATOM 1004 N N . ASP A 1 138 ? 3.118 -15.019 -4.628 1.00 94.56 138 ASP A N 1
ATOM 1005 C CA . ASP A 1 138 ? 2.940 -15.492 -3.250 1.00 94.56 138 ASP A CA 1
ATOM 1006 C C . ASP A 1 138 ? 2.684 -14.327 -2.296 1.00 94.56 138 ASP A C 1
ATOM 1008 O O . ASP A 1 138 ? 1.781 -14.356 -1.458 1.00 94.56 138 ASP A O 1
ATOM 1012 N N . ARG A 1 139 ? 3.446 -13.240 -2.449 1.00 88.12 139 ARG A N 1
ATOM 1013 C CA . ARG A 1 139 ? 3.257 -12.029 -1.652 1.00 88.12 139 ARG A CA 1
ATOM 1014 C C . ARG A 1 139 ? 1.888 -11.393 -1.880 1.00 88.12 139 ARG A C 1
ATOM 1016 O O . ARG A 1 139 ? 1.285 -10.923 -0.916 1.00 88.12 139 ARG A O 1
ATOM 1023 N N . LEU A 1 140 ? 1.406 -11.354 -3.121 1.00 91.12 140 LEU A N 1
ATOM 1024 C CA . LEU A 1 140 ? 0.080 -10.832 -3.442 1.00 91.12 140 LEU A CA 1
ATOM 1025 C C . LEU A 1 140 ? -1.024 -11.722 -2.860 1.00 91.12 140 LEU A C 1
ATOM 1027 O O . LEU A 1 140 ? -1.984 -11.195 -2.306 1.00 91.12 140 LEU A O 1
ATOM 1031 N N . GLY A 1 141 ? -0.863 -13.045 -2.931 1.00 95.38 141 GLY A N 1
ATOM 1032 C CA . GLY A 1 141 ? -1.761 -14.010 -2.298 1.00 95.38 141 GLY A CA 1
ATOM 1033 C C . GLY A 1 141 ? -1.824 -13.821 -0.783 1.00 95.38 141 GLY A C 1
ATOM 1034 O O . GLY A 1 141 ? -2.905 -13.654 -0.228 1.00 95.38 141 GLY A O 1
ATOM 1035 N N . ASN A 1 142 ? -0.667 -13.724 -0.126 1.00 92.69 142 ASN A N 1
ATOM 1036 C CA . ASN A 1 142 ? -0.574 -13.472 1.312 1.00 92.69 142 ASN A CA 1
ATOM 1037 C C . ASN A 1 142 ? -1.199 -12.129 1.715 1.00 92.69 142 ASN A C 1
ATOM 1039 O O . ASN A 1 142 ? -1.870 -12.045 2.741 1.00 92.69 142 ASN A O 1
ATOM 1043 N N . LEU A 1 143 ? -0.999 -11.075 0.912 1.00 90.88 143 LEU A N 1
ATOM 1044 C CA . LEU A 1 143 ? -1.614 -9.771 1.157 1.00 90.88 143 LEU A CA 1
ATOM 1045 C C . LEU A 1 143 ? -3.139 -9.838 1.026 1.00 90.88 143 LEU A C 1
ATOM 1047 O O . LEU A 1 143 ? -3.834 -9.313 1.890 1.00 90.88 143 LEU A O 1
ATOM 1051 N N . ARG A 1 144 ? -3.657 -10.496 -0.018 1.00 94.69 144 ARG A N 1
ATOM 1052 C CA . ARG A 1 144 ? -5.103 -10.695 -0.201 1.00 94.69 144 ARG A CA 1
ATOM 1053 C C . ARG A 1 144 ? -5.705 -11.476 0.960 1.00 94.69 144 ARG A C 1
ATOM 1055 O O . ARG A 1 144 ? -6.647 -10.988 1.566 1.00 94.69 144 ARG A O 1
ATOM 1062 N N . ALA A 1 145 ? -5.099 -12.598 1.342 1.00 94.31 145 ALA A N 1
ATOM 1063 C CA . ALA A 1 145 ? -5.564 -13.402 2.469 1.00 94.31 145 ALA A CA 1
ATOM 1064 C C . ALA A 1 145 ? -5.559 -12.619 3.796 1.00 94.31 145 ALA A C 1
ATOM 1066 O O . ALA A 1 145 ? -6.458 -12.777 4.621 1.00 94.31 145 ALA A O 1
ATOM 1067 N N . ALA A 1 146 ? -4.562 -11.753 4.014 1.00 91.19 146 ALA A N 1
ATOM 1068 C CA . ALA A 1 146 ? -4.519 -10.888 5.190 1.00 91.19 146 ALA A CA 1
ATOM 1069 C C . ALA A 1 146 ? -5.634 -9.828 5.179 1.00 91.19 146 ALA A C 1
ATOM 1071 O O . ALA A 1 146 ? -6.252 -9.597 6.217 1.00 91.19 146 ALA A O 1
ATOM 1072 N N . LEU A 1 147 ? -5.907 -9.211 4.023 1.00 92.12 147 LEU A N 1
ATOM 1073 C CA . LEU A 1 147 ? -6.999 -8.244 3.862 1.00 92.12 147 LEU A CA 1
ATOM 1074 C C . LEU A 1 147 ? -8.365 -8.908 4.049 1.00 92.12 147 LEU A C 1
ATOM 1076 O O . LEU A 1 147 ? -9.154 -8.435 4.856 1.00 92.12 147 LEU A O 1
ATOM 1080 N N . GLU A 1 148 ? -8.602 -10.049 3.402 1.00 95.12 148 GLU A N 1
ATOM 1081 C CA . GLU A 1 148 ? -9.832 -10.837 3.558 1.00 95.12 148 GLU A CA 1
ATOM 1082 C C . GLU A 1 148 ? -10.072 -11.221 5.022 1.00 95.12 148 GLU A C 1
ATOM 1084 O O . GLU A 1 148 ? -11.197 -11.154 5.515 1.00 95.12 148 GLU A O 1
ATOM 1089 N N . ARG A 1 149 ? -9.009 -11.572 5.758 1.00 94.06 149 ARG A N 1
ATOM 1090 C CA . ARG A 1 149 ? -9.113 -11.845 7.193 1.00 94.06 149 ARG A CA 1
ATOM 1091 C C . ARG A 1 149 ? -9.467 -10.596 8.000 1.00 94.06 149 ARG A C 1
ATOM 1093 O O . ARG A 1 149 ? -10.291 -10.692 8.904 1.00 94.06 149 ARG A O 1
ATOM 1100 N N . GLN A 1 150 ? -8.856 -9.448 7.710 1.00 93.31 150 GLN A N 1
ATOM 1101 C CA . GLN A 1 150 ? -9.198 -8.190 8.384 1.00 93.31 150 GLN A CA 1
ATOM 1102 C C . GLN A 1 150 ? -10.649 -7.792 8.110 1.00 93.31 150 GLN A C 1
ATOM 1104 O O . GLN A 1 150 ? -11.368 -7.460 9.050 1.00 93.31 150 GLN A O 1
ATOM 1109 N N . ASP A 1 151 ? -11.099 -7.912 6.863 1.00 94.56 151 ASP A N 1
ATOM 1110 C CA . ASP A 1 151 ? -12.482 -7.648 6.471 1.00 94.56 151 ASP A CA 1
ATOM 1111 C C . ASP A 1 151 ? -13.454 -8.590 7.187 1.00 94.56 151 ASP A C 1
ATOM 1113 O O . ASP A 1 151 ? -14.481 -8.137 7.688 1.00 94.56 151 ASP A O 1
ATOM 1117 N N . ALA A 1 152 ? -13.114 -9.877 7.322 1.00 95.94 152 ALA A N 1
ATOM 1118 C CA . ALA A 1 152 ? -13.916 -10.832 8.084 1.00 95.94 152 ALA A CA 1
ATOM 1119 C C . ALA A 1 152 ? -14.006 -10.463 9.577 1.00 95.94 152 ALA A C 1
ATOM 1121 O O . ALA A 1 152 ? -15.093 -10.508 10.150 1.00 95.94 152 ALA A O 1
ATOM 1122 N N . ILE A 1 153 ? -12.898 -10.041 10.201 1.00 95.44 153 ILE A N 1
ATOM 1123 C CA . ILE A 1 153 ? -12.877 -9.590 11.605 1.00 95.44 153 ILE A CA 1
ATOM 1124 C C . ILE A 1 153 ? -13.754 -8.345 11.795 1.00 95.44 153 ILE A C 1
ATOM 1126 O O . ILE A 1 153 ? -14.503 -8.260 12.769 1.00 95.44 153 ILE A O 1
ATOM 1130 N N . VAL A 1 154 ? -13.686 -7.381 10.874 1.00 95.12 154 VAL A N 1
ATOM 1131 C CA . VAL A 1 154 ? -14.522 -6.170 10.891 1.00 95.12 154 VAL A CA 1
ATOM 1132 C C . VAL A 1 154 ? -15.992 -6.527 10.671 1.00 95.12 154 VAL A C 1
ATOM 1134 O O . VAL A 1 154 ? -16.855 -6.066 11.414 1.00 95.12 154 VAL A O 1
ATOM 1137 N N . ALA A 1 155 ? -16.298 -7.368 9.685 1.00 95.56 155 ALA A N 1
ATOM 1138 C CA . ALA A 1 155 ? -17.664 -7.770 9.366 1.00 95.56 155 ALA A CA 1
ATOM 1139 C C . ALA A 1 155 ? -18.354 -8.484 10.540 1.00 95.56 155 ALA A C 1
ATOM 1141 O O . ALA A 1 155 ? -19.522 -8.211 10.811 1.00 95.56 155 ALA A O 1
ATOM 1142 N N . ASP A 1 156 ? -17.624 -9.329 11.271 1.00 96.00 156 ASP A N 1
ATOM 1143 C CA . ASP A 1 156 ? -18.117 -10.060 12.448 1.00 96.00 156 ASP A CA 1
ATOM 1144 C C . ASP A 1 156 ? -18.389 -9.138 13.653 1.00 96.00 156 ASP A C 1
ATOM 1146 O O . ASP A 1 156 ? -19.267 -9.410 14.471 1.00 96.00 156 ASP A O 1
ATOM 1150 N N . LEU A 1 157 ? -17.702 -7.989 13.737 1.00 95.12 157 LEU A N 1
ATOM 1151 C CA . LEU A 1 157 ? -17.961 -6.966 14.759 1.00 95.12 157 LEU A CA 1
ATOM 1152 C C . LEU A 1 157 ? -19.302 -6.254 14.552 1.00 95.12 157 LEU A C 1
ATOM 1154 O O . LEU A 1 157 ? -19.954 -5.843 15.515 1.00 95.12 157 LEU A O 1
ATOM 1158 N N . ARG A 1 158 ? -19.709 -6.074 13.292 1.00 95.56 158 ARG A N 1
ATOM 1159 C CA . ARG A 1 158 ? -20.868 -5.261 12.915 1.00 95.56 158 ARG A CA 1
ATOM 1160 C C . ARG A 1 158 ? -22.171 -5.665 13.614 1.00 95.56 158 ARG A C 1
ATOM 1162 O O . ARG A 1 158 ? -22.762 -4.780 14.229 1.00 95.56 158 ARG A O 1
ATOM 1169 N N . PRO A 1 159 ? -22.632 -6.932 13.568 1.00 94.75 159 PRO A N 1
ATOM 1170 C CA . PRO A 1 159 ? -23.885 -7.317 14.218 1.00 94.75 159 PRO A CA 1
ATOM 1171 C C . PRO A 1 159 ? -23.835 -7.145 15.741 1.00 94.75 159 PRO A C 1
ATOM 1173 O O . PRO A 1 159 ? -24.832 -6.749 16.342 1.00 94.75 159 PRO A O 1
ATOM 1176 N N . LEU A 1 160 ? -22.676 -7.386 16.369 1.00 92.50 160 LEU A N 1
ATOM 1177 C CA . LEU A 1 160 ? -22.510 -7.198 17.813 1.00 92.50 160 LEU A CA 1
ATOM 1178 C C . LEU A 1 160 ? -22.672 -5.732 18.219 1.00 92.50 160 LEU A C 1
ATOM 1180 O O . LEU A 1 160 ? -23.277 -5.455 19.256 1.00 92.50 160 LEU A O 1
ATOM 1184 N N . ALA A 1 161 ? -22.136 -4.825 17.400 1.00 91.12 161 ALA A N 1
ATOM 1185 C CA . ALA A 1 161 ? -22.208 -3.387 17.600 1.00 91.12 161 ALA A CA 1
ATOM 1186 C C . ALA A 1 161 ? -23.609 -2.825 17.335 1.00 91.12 161 ALA A C 1
ATOM 1188 O O . ALA A 1 161 ? -24.132 -2.079 18.157 1.00 91.12 161 ALA A O 1
ATOM 1189 N N . THR A 1 162 ? -24.245 -3.187 16.216 1.00 90.94 162 THR A N 1
ATOM 1190 C CA . THR A 1 162 ? -25.569 -2.653 15.857 1.00 90.94 162 THR A CA 1
ATOM 1191 C C . THR A 1 162 ? -26.666 -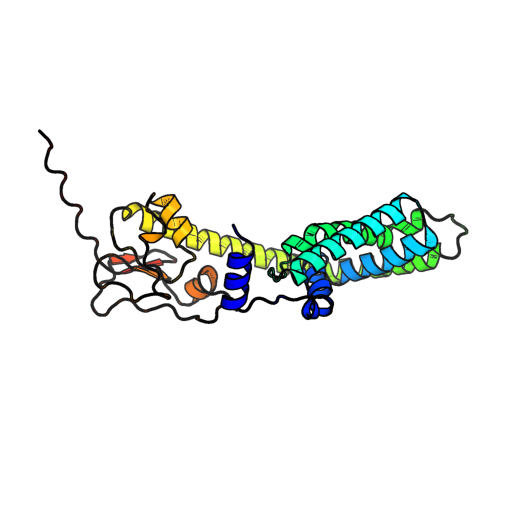3.137 16.797 1.00 90.94 162 THR A C 1
ATOM 1193 O O . THR A 1 162 ? -27.558 -2.362 17.127 1.00 90.94 162 THR A O 1
ATOM 1196 N N . ALA A 1 163 ? -26.577 -4.372 17.304 1.00 88.69 163 ALA A N 1
ATOM 1197 C CA . ALA A 1 163 ? -27.491 -4.883 18.330 1.00 88.69 163 ALA A CA 1
ATOM 1198 C C . ALA A 1 163 ? -27.399 -4.123 19.669 1.00 88.69 163 ALA A C 1
ATOM 1200 O O . ALA A 1 163 ? -28.244 -4.301 20.542 1.00 88.69 163 ALA A O 1
ATOM 1201 N N . ARG A 1 164 ? -26.356 -3.305 19.845 1.00 87.06 164 ARG A N 1
ATOM 1202 C CA . ARG A 1 164 ? -26.009 -2.603 21.084 1.00 87.06 164 ARG A CA 1
ATOM 1203 C C . ARG A 1 164 ? -25.748 -1.116 20.842 1.00 87.06 164 ARG A C 1
ATOM 1205 O O . ARG A 1 164 ? -25.014 -0.493 21.601 1.00 87.06 164 ARG A O 1
ATOM 1212 N N . ALA A 1 165 ? -26.335 -0.552 19.785 1.00 84.75 165 ALA A N 1
ATOM 1213 C CA . ALA A 1 165 ? -26.108 0.837 19.389 1.00 84.75 165 ALA A CA 1
ATOM 1214 C C . ALA A 1 165 ? -26.465 1.845 20.498 1.00 84.75 165 ALA A C 1
ATOM 1216 O O . ALA A 1 165 ? -25.793 2.865 20.625 1.00 84.75 165 ALA A O 1
ATOM 1217 N N . ASP A 1 166 ? -27.464 1.524 21.326 1.00 85.19 166 ASP A N 1
ATOM 1218 C CA . ASP A 1 166 ? -27.913 2.362 22.447 1.00 85.19 166 ASP A CA 1
ATOM 1219 C C . ASP A 1 166 ? -27.120 2.127 23.747 1.00 85.19 166 ASP A C 1
ATOM 1221 O O . ASP A 1 166 ? -27.351 2.799 24.753 1.00 85.19 166 ASP A O 1
ATOM 1225 N N . CYS A 1 167 ? -26.194 1.164 23.764 1.00 83.44 167 CYS A N 1
ATOM 1226 C CA . CYS A 1 1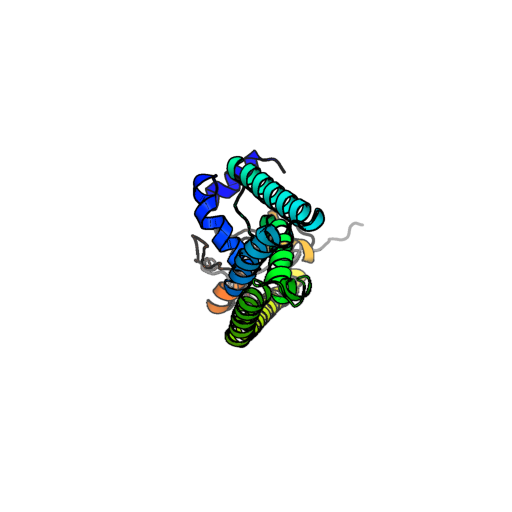67 ? -25.397 0.868 24.947 1.00 83.44 167 CYS A CA 1
ATOM 1227 C C . CYS A 1 167 ? -24.262 1.880 25.067 1.00 83.44 167 CYS A C 1
ATOM 1229 O O . CYS A 1 167 ? -23.373 1.912 24.225 1.00 83.44 167 CYS A O 1
ATOM 1231 N N . VAL A 1 168 ? -24.251 2.676 26.131 1.00 82.00 168 VAL A N 1
ATOM 1232 C CA . VAL A 1 168 ? -23.158 3.609 26.429 1.00 82.00 168 VAL A CA 1
ATOM 1233 C C . VAL A 1 168 ? -22.702 3.363 27.871 1.00 82.00 168 VAL A C 1
ATOM 1235 O O . VAL A 1 168 ? -23.562 3.227 28.741 1.00 82.00 168 VAL A O 1
ATOM 1238 N N . PRO A 1 169 ? -21.388 3.302 28.153 1.00 88.06 169 PRO A N 1
ATOM 1239 C CA . PRO A 1 169 ? -20.266 3.400 27.212 1.00 88.06 169 PRO A CA 1
ATOM 1240 C C . PRO A 1 169 ? -19.993 2.093 26.438 1.00 88.06 169 PRO A C 1
ATOM 1242 O O . PRO A 1 169 ? -20.194 0.990 26.950 1.00 88.06 169 PRO A O 1
ATOM 1245 N N . VAL A 1 170 ? -19.484 2.226 25.204 1.00 92.44 170 VAL A N 1
ATOM 1246 C CA . VAL A 1 170 ? -18.880 1.119 24.439 1.00 92.44 170 VAL A CA 1
ATOM 1247 C C . VAL A 1 170 ? -17.369 1.289 24.458 1.00 92.44 170 VAL A C 1
ATOM 1249 O O . VAL A 1 170 ? -16.832 2.218 23.852 1.00 92.44 170 VAL A O 1
ATOM 1252 N N . ALA A 1 171 ? -16.680 0.377 25.132 1.00 94.06 171 ALA A N 1
ATOM 1253 C CA . ALA A 1 171 ? -15.232 0.299 25.126 1.00 94.06 171 ALA A CA 1
ATOM 1254 C C . ALA A 1 171 ? -14.727 -0.608 23.994 1.00 94.06 171 ALA A C 1
ATOM 1256 O O . ALA A 1 171 ? -15.306 -1.657 23.689 1.00 94.06 171 ALA A O 1
ATOM 1257 N N . VAL A 1 172 ? -13.598 -0.227 23.406 1.00 93.81 172 VAL A N 1
ATOM 1258 C CA . VAL A 1 172 ? -12.864 -0.977 22.383 1.00 93.81 172 VAL A CA 1
ATOM 1259 C C . VAL A 1 172 ? -11.377 -1.019 22.722 1.00 93.81 172 VAL A C 1
ATOM 1261 O O . VAL A 1 172 ? -10.873 -0.121 23.389 1.00 93.81 172 VAL A O 1
ATOM 1264 N N . PRO A 1 173 ? -10.641 -2.045 22.273 1.00 91.56 173 PRO A N 1
ATOM 1265 C CA . PRO A 1 173 ? -9.245 -2.245 22.649 1.00 91.56 173 PRO A CA 1
ATOM 1266 C C . PRO A 1 173 ? -8.329 -1.129 22.148 1.00 91.56 173 PRO A C 1
ATOM 1268 O O . PRO A 1 173 ? -7.411 -0.749 22.857 1.00 91.56 173 PRO A O 1
ATOM 1271 N N . ASN A 1 174 ? -8.563 -0.606 20.942 1.00 90.31 174 ASN A N 1
ATOM 1272 C CA . ASN A 1 174 ? -7.790 0.491 20.366 1.00 90.31 174 ASN A CA 1
ATOM 1273 C C . ASN A 1 174 ? -8.670 1.386 19.480 1.00 90.31 174 ASN A C 1
ATOM 1275 O O . ASN A 1 174 ? -9.877 1.186 19.375 1.00 90.31 174 ASN A O 1
ATOM 1279 N N . ARG A 1 175 ? -8.060 2.363 18.801 1.00 90.00 175 ARG A N 1
ATOM 1280 C CA . ARG A 1 175 ? -8.770 3.315 17.930 1.00 90.00 175 ARG A CA 1
ATOM 1281 C C . ARG A 1 175 ? -9.267 2.718 16.604 1.00 90.00 175 ARG A C 1
ATOM 1283 O O . ARG A 1 175 ? -10.061 3.364 15.927 1.00 90.00 175 ARG A O 1
ATOM 1290 N N . ARG A 1 176 ? -8.830 1.515 16.196 1.00 90.94 176 ARG A N 1
ATOM 1291 C CA . ARG A 1 176 ? -9.160 0.953 14.866 1.00 90.94 176 ARG A CA 1
ATOM 1292 C C . ARG A 1 176 ? -10.654 0.660 14.657 1.00 90.94 176 ARG A C 1
ATOM 1294 O O . ARG A 1 176 ? -11.144 0.988 13.581 1.00 90.94 176 ARG A O 1
ATOM 1301 N N . PRO A 1 177 ? -11.406 0.088 15.618 1.00 92.81 177 PRO A N 1
ATOM 1302 C CA . PRO A 1 177 ? -12.837 -0.150 15.451 1.00 92.81 177 PRO A CA 1
ATOM 1303 C C . PRO A 1 177 ? -13.676 1.131 15.441 1.00 92.81 177 PRO A C 1
ATOM 1305 O O . PRO A 1 177 ? -14.747 1.133 14.844 1.00 92.81 177 PRO A O 1
ATOM 1308 N N . VAL A 1 178 ? -13.218 2.212 16.086 1.00 93.94 178 VAL A N 1
ATOM 1309 C CA . VAL A 1 178 ? -14.032 3.413 16.359 1.00 93.94 178 VAL A CA 1
ATOM 1310 C C . VAL A 1 178 ? -14.709 3.988 15.105 1.00 93.94 178 VAL A C 1
ATOM 1312 O O . VAL A 1 178 ? -15.921 4.187 15.152 1.00 93.94 178 VAL A O 1
ATOM 1315 N N . PRO A 1 179 ? -14.019 4.201 13.963 1.00 94.44 179 PRO A N 1
ATOM 1316 C CA . PRO A 1 179 ? -14.668 4.734 12.764 1.00 94.44 179 PRO A CA 1
ATOM 1317 C C . PRO A 1 179 ? -15.737 3.796 12.195 1.00 94.44 179 PRO A C 1
ATOM 1319 O O . PRO A 1 179 ? -16.760 4.260 11.700 1.00 94.44 179 PRO A O 1
ATOM 1322 N N . HIS A 1 180 ? -15.520 2.480 12.278 1.00 94.69 180 HIS A N 1
ATOM 1323 C CA . HIS A 1 180 ? -16.492 1.487 11.826 1.00 94.69 180 HIS A CA 1
ATOM 1324 C C . HIS A 1 180 ? -17.727 1.478 12.726 1.00 94.69 180 HIS A C 1
ATOM 1326 O O . HIS A 1 180 ? -18.848 1.503 12.226 1.00 94.69 180 HIS A O 1
ATOM 1332 N N . LEU A 1 181 ? -17.523 1.503 14.045 1.00 94.56 181 LEU A N 1
ATOM 1333 C CA . LEU A 1 181 ? -18.609 1.547 15.017 1.00 94.56 181 LEU A CA 1
ATOM 1334 C C . LEU A 1 181 ? -19.433 2.825 14.871 1.00 94.56 181 LEU A C 1
ATOM 1336 O O . LEU A 1 181 ? -20.642 2.728 14.709 1.00 94.56 181 LEU A O 1
ATOM 1340 N N . ALA A 1 182 ? -18.785 3.991 14.830 1.00 94.19 182 ALA A N 1
ATOM 1341 C CA . ALA A 1 182 ? -19.451 5.275 14.620 1.00 94.19 182 ALA A CA 1
ATOM 1342 C C . ALA A 1 182 ? -20.281 5.284 13.325 1.00 94.19 182 ALA A C 1
ATOM 1344 O O . ALA A 1 182 ? -21.429 5.722 13.321 1.00 94.19 182 ALA A O 1
ATOM 1345 N N . LEU A 1 183 ? -19.735 4.732 12.233 1.00 94.88 183 LEU A N 1
ATOM 1346 C CA . LEU A 1 183 ? -20.447 4.618 10.961 1.00 94.88 183 LEU A CA 1
ATOM 1347 C C . LEU A 1 183 ? -21.673 3.694 11.047 1.00 94.88 183 LEU A C 1
ATOM 1349 O O . LEU A 1 183 ? -22.690 3.974 10.417 1.00 94.88 183 LEU A O 1
ATOM 1353 N N . TRP A 1 184 ? -21.583 2.574 11.767 1.00 95.12 184 TRP A N 1
ATOM 1354 C CA . TRP A 1 184 ? -22.663 1.585 11.824 1.00 95.12 184 TRP A CA 1
ATOM 1355 C C . TRP A 1 184 ? -23.740 1.896 12.859 1.00 95.12 184 TRP A C 1
ATOM 1357 O O . TRP A 1 184 ? -24.894 1.545 12.627 1.00 95.12 184 TRP A O 1
ATOM 1367 N N . THR A 1 185 ? -23.382 2.512 13.987 1.00 92.06 185 THR A N 1
ATOM 1368 C CA . THR A 1 185 ? -24.326 2.856 15.061 1.00 92.06 185 THR A CA 1
ATOM 1369 C C . THR A 1 185 ? -24.854 4.284 14.948 1.00 92.06 185 THR A C 1
ATOM 1371 O O . THR A 1 185 ? -25.851 4.609 15.582 1.00 92.06 185 THR A O 1
ATOM 1374 N N . GLY A 1 186 ? -24.201 5.148 14.164 1.00 91.19 186 GLY A N 1
ATOM 1375 C CA . GLY A 1 186 ? -24.516 6.577 14.089 1.00 91.19 186 GLY A CA 1
ATOM 1376 C C . GLY A 1 186 ? -24.064 7.379 15.317 1.00 91.19 186 GLY A C 1
ATOM 1377 O O . GLY A 1 186 ? -24.336 8.576 15.390 1.00 91.19 186 GLY A O 1
ATOM 1378 N N . ALA A 1 187 ? -23.379 6.747 16.276 1.00 90.12 187 ALA A N 1
ATOM 1379 C CA . ALA A 1 187 ? -22.846 7.415 17.457 1.00 90.12 187 ALA A CA 1
ATOM 1380 C C . ALA A 1 187 ? -21.607 8.265 17.120 1.00 90.12 187 ALA A C 1
ATOM 1382 O O . ALA A 1 187 ? -20.886 8.004 16.153 1.00 90.12 187 ALA A O 1
ATOM 1383 N N . SER A 1 188 ? -21.326 9.276 17.947 1.00 90.56 188 SER A N 1
ATOM 1384 C CA . SER A 1 188 ? -20.103 10.075 17.808 1.00 90.56 188 SER A CA 1
ATOM 1385 C C . SER A 1 188 ? -18.863 9.205 18.023 1.00 90.56 188 SER A C 1
ATOM 1387 O O . SER A 1 188 ? -18.809 8.417 18.959 1.00 90.56 188 SER A O 1
ATOM 1389 N N . ALA A 1 189 ? -17.805 9.404 17.233 1.00 91.19 189 ALA A N 1
ATOM 1390 C CA . ALA A 1 189 ? -16.523 8.734 17.469 1.00 91.19 189 ALA A CA 1
ATOM 1391 C C . ALA A 1 189 ? -15.977 8.986 18.892 1.00 91.19 189 ALA A C 1
ATOM 1393 O O . ALA A 1 189 ? -15.305 8.126 19.453 1.00 91.19 189 ALA A O 1
ATOM 1394 N N . SER A 1 190 ? -16.305 10.138 19.488 1.00 89.44 190 SER A N 1
ATOM 1395 C CA . SER A 1 190 ? -15.894 10.511 20.845 1.00 89.44 190 SER A CA 1
ATOM 1396 C C . SER A 1 190 ? -16.678 9.817 21.964 1.00 89.44 190 SER A C 1
ATOM 1398 O O . SER A 1 190 ? -16.311 9.974 23.121 1.00 89.44 190 SER A O 1
ATOM 1400 N N . SER A 1 191 ? -17.769 9.097 21.667 1.00 89.50 191 SER A N 1
ATOM 1401 C CA . SER A 1 191 ? -18.525 8.356 22.692 1.00 89.50 191 SER A CA 1
ATOM 1402 C C . SER A 1 191 ? -17.975 6.951 22.950 1.00 89.50 191 SER A C 1
ATOM 1404 O O . SER A 1 191 ? -18.465 6.258 23.841 1.00 89.50 191 SER A O 1
ATOM 1406 N N . PHE A 1 192 ? -16.998 6.507 22.158 1.00 92.19 192 PHE A N 1
ATOM 1407 C CA . PHE A 1 192 ? -16.338 5.218 22.329 1.00 92.19 192 PHE A CA 1
ATOM 1408 C C . PHE A 1 192 ? -15.110 5.374 23.221 1.00 92.19 192 PHE A C 1
ATOM 1410 O O . PHE A 1 192 ? -14.276 6.245 22.983 1.00 92.19 192 PHE A O 1
ATOM 1417 N N . VAL A 1 193 ? -14.976 4.496 24.214 1.00 92.81 193 VAL A N 1
ATOM 1418 C CA . VAL A 1 193 ? -13.808 4.479 25.101 1.00 92.81 193 VAL A CA 1
ATOM 1419 C C . VAL A 1 193 ? -12.728 3.601 24.487 1.00 92.81 193 VAL A C 1
ATOM 1421 O O . VAL A 1 193 ? -12.978 2.455 24.109 1.00 92.81 193 VAL A O 1
ATOM 1424 N N . VAL A 1 194 ? -11.513 4.127 24.389 1.00 92.31 194 VAL A N 1
ATOM 1425 C CA . VAL A 1 194 ? -10.364 3.399 23.852 1.00 92.31 194 VAL A CA 1
ATOM 1426 C C . VAL A 1 194 ? -9.539 2.879 25.018 1.00 92.31 194 VAL A C 1
ATOM 1428 O O . VAL A 1 194 ? -8.860 3.643 25.691 1.00 92.31 194 VAL A O 1
ATOM 1431 N N . ALA A 1 195 ? -9.575 1.566 25.235 1.00 90.69 195 ALA A N 1
ATOM 1432 C CA . ALA A 1 195 ? -8.993 0.925 26.411 1.00 90.69 195 ALA A CA 1
ATOM 1433 C C . ALA A 1 195 ? -7.465 1.107 26.534 1.00 90.69 195 ALA A C 1
ATOM 1435 O O . ALA A 1 195 ? -6.910 0.974 27.622 1.00 90.69 195 ALA A O 1
ATOM 1436 N N . GLN A 1 196 ? -6.778 1.348 25.412 1.00 87.62 196 GLN A N 1
ATOM 1437 C CA . GLN A 1 196 ? -5.345 1.668 25.379 1.00 87.62 196 GLN A CA 1
ATOM 1438 C C . GLN A 1 196 ? -5.026 3.089 25.862 1.00 87.62 196 GLN A C 1
ATOM 1440 O O . GLN A 1 196 ? -3.915 3.332 26.321 1.00 87.62 196 GLN A O 1
ATOM 1445 N N . ASP A 1 197 ? -5.981 4.013 25.756 1.00 87.00 197 ASP A N 1
ATOM 1446 C CA . ASP A 1 197 ? -5.807 5.403 26.179 1.00 87.00 197 ASP A CA 1
ATOM 1447 C C . ASP A 1 197 ? -6.309 5.600 27.619 1.00 87.00 197 ASP A C 1
ATOM 1449 O O . ASP A 1 197 ? -5.695 6.315 28.409 1.00 87.00 197 ASP A O 1
ATOM 1453 N N . GLU A 1 198 ? -7.417 4.943 27.973 1.00 88.94 198 GLU A N 1
ATOM 1454 C CA . GLU A 1 198 ? -8.106 5.105 29.253 1.00 88.94 198 GLU A CA 1
ATOM 1455 C C . GLU A 1 198 ? -8.642 3.758 29.777 1.00 88.94 198 GLU A C 1
ATOM 1457 O O . GLU A 1 198 ? -8.957 2.869 28.983 1.00 88.94 198 GLU A O 1
ATOM 1462 N N . PRO A 1 199 ? -8.788 3.566 31.104 1.00 89.56 199 PRO A N 1
ATOM 1463 C CA . PRO A 1 199 ? -9.321 2.325 31.664 1.00 89.56 199 PRO A CA 1
ATOM 1464 C C . PRO A 1 199 ? -10.734 1.992 31.163 1.00 89.56 199 PRO A C 1
ATOM 1466 O O . PRO A 1 199 ? -11.591 2.867 31.048 1.00 89.56 199 PRO A O 1
ATOM 1469 N N . VAL A 1 200 ? -11.009 0.702 30.941 1.00 89.94 200 VAL A N 1
ATOM 1470 C CA . VAL A 1 200 ? -12.356 0.224 30.587 1.00 89.94 200 VAL A CA 1
ATOM 1471 C C . VAL A 1 200 ? -13.328 0.520 31.743 1.00 89.94 200 VAL A C 1
ATOM 1473 O O . VAL A 1 200 ? -13.066 0.069 32.864 1.00 89.94 200 VAL A O 1
ATOM 1476 N N . PRO A 1 201 ? -14.450 1.226 31.507 1.00 87.75 201 PRO A N 1
ATOM 1477 C CA . PRO A 1 201 ? -15.439 1.493 32.545 1.00 87.75 201 PRO A CA 1
ATOM 1478 C C . PRO A 1 201 ? -16.046 0.193 33.103 1.00 87.75 201 PRO A C 1
ATOM 1480 O O . PRO A 1 201 ? -16.206 -0.773 32.356 1.00 87.75 201 PRO A O 1
ATOM 1483 N N . PRO A 1 202 ? -16.410 0.139 34.399 1.00 85.88 202 PRO A N 1
ATOM 1484 C CA . PRO A 1 202 ? -17.045 -1.045 34.986 1.00 85.88 202 PRO A CA 1
ATOM 1485 C C . PRO A 1 202 ? -18.464 -1.290 34.446 1.00 85.88 202 PRO A C 1
ATOM 1487 O O . PRO A 1 202 ? -18.934 -2.427 34.447 1.00 85.88 202 PRO A O 1
ATOM 1490 N N . GLU A 1 203 ? -19.130 -0.236 33.970 1.00 86.19 203 GLU A N 1
ATOM 1491 C CA . GLU A 1 203 ? -20.465 -0.272 33.370 1.00 86.19 203 GLU A CA 1
ATOM 1492 C C . GLU A 1 203 ? -20.393 -0.182 31.839 1.00 86.19 203 GLU A C 1
ATOM 1494 O O . GLU A 1 203 ? -19.444 0.365 31.278 1.00 86.19 203 GLU A O 1
ATOM 1499 N N . GLY A 1 204 ? -21.421 -0.691 31.157 1.00 88.31 204 GLY A N 1
ATOM 1500 C CA . GLY A 1 204 ? -21.498 -0.701 29.697 1.00 88.31 204 GLY A CA 1
ATOM 1501 C C . GLY A 1 204 ? -20.968 -1.995 29.088 1.00 88.31 204 GLY A C 1
ATOM 1502 O O . GLY A 1 204 ? -21.111 -3.074 29.671 1.00 88.31 204 GLY A O 1
ATOM 1503 N N . ILE A 1 205 ? -20.403 -1.893 27.884 1.00 92.88 205 ILE A N 1
ATOM 1504 C CA . ILE A 1 205 ? -19.880 -3.051 27.152 1.00 92.88 205 ILE A CA 1
ATOM 1505 C C . ILE A 1 205 ? -18.440 -2.846 26.703 1.00 92.88 205 ILE A C 1
ATOM 1507 O O . ILE A 1 205 ? -18.039 -1.749 26.327 1.00 92.88 205 ILE A O 1
ATOM 1511 N N . TYR A 1 206 ? -17.680 -3.935 26.663 1.00 94.56 206 TYR A N 1
ATOM 1512 C CA . TYR A 1 206 ? -16.334 -3.979 26.113 1.00 94.56 206 TYR A CA 1
ATOM 1513 C C . TYR A 1 206 ? -16.243 -5.029 25.003 1.00 94.56 206 TYR A C 1
ATOM 1515 O O . TYR A 1 206 ? -16.451 -6.225 25.227 1.00 94.56 206 TYR A O 1
ATOM 1523 N N . LEU A 1 207 ? -15.936 -4.566 23.789 1.00 94.56 207 LEU A N 1
ATOM 1524 C CA . LEU A 1 207 ? -15.778 -5.396 22.596 1.00 94.56 207 LEU A CA 1
ATOM 1525 C C . LEU A 1 207 ? -14.313 -5.802 22.460 1.00 94.56 207 LEU A C 1
ATOM 1527 O O . LEU A 1 207 ? -13.488 -5.026 21.986 1.00 94.56 207 LEU A O 1
ATOM 1531 N N . ARG A 1 208 ? -13.976 -7.026 22.867 1.00 94.50 208 ARG A N 1
ATOM 1532 C CA . ARG A 1 208 ? -12.595 -7.529 22.893 1.00 94.50 208 ARG A CA 1
ATOM 1533 C C . ARG A 1 208 ? -12.385 -8.606 21.824 1.00 94.50 208 ARG A C 1
ATOM 1535 O O . ARG A 1 208 ? -13.286 -9.413 21.621 1.00 94.50 208 ARG A O 1
ATOM 1542 N N . PRO A 1 209 ? -11.206 -8.708 21.189 1.00 94.88 209 PRO A N 1
ATOM 1543 C CA . PRO A 1 209 ? -10.874 -9.856 20.353 1.00 94.88 209 PRO A CA 1
ATOM 1544 C C . PRO A 1 209 ? -11.045 -11.169 21.106 1.00 94.88 209 PRO A C 1
ATOM 1546 O O . PRO A 1 209 ? -10.651 -11.282 22.272 1.00 94.88 209 PRO A O 1
ATOM 1549 N N . SER A 1 210 ? -11.551 -12.184 20.415 1.00 94.62 210 SER A N 1
ATOM 1550 C CA . SER A 1 210 ? -11.742 -13.521 20.976 1.00 94.62 210 SER A CA 1
ATOM 1551 C C . SER A 1 210 ? -10.414 -14.207 21.319 1.00 94.62 210 SER A C 1
ATOM 1553 O O . SER A 1 210 ? -10.361 -15.033 22.230 1.00 94.62 210 SER A O 1
ATOM 1555 N N . SER A 1 211 ? -9.316 -13.842 20.642 1.00 91.81 211 SER A N 1
ATOM 1556 C CA . SER A 1 211 ? -7.987 -14.413 20.880 1.00 91.81 211 SER A CA 1
ATOM 1557 C C . SER A 1 211 ? -6.832 -13.431 20.614 1.00 91.81 211 SER A C 1
ATOM 1559 O O . SER A 1 211 ? -6.992 -12.458 19.867 1.00 91.81 211 SER A O 1
ATOM 1561 N N . PRO A 1 212 ? -5.619 -13.709 21.139 1.00 88.31 212 PRO A N 1
ATOM 1562 C CA . PRO A 1 212 ? -4.414 -12.948 20.802 1.00 88.31 212 PRO A CA 1
ATOM 1563 C C . PRO A 1 212 ? -4.060 -12.973 19.307 1.00 88.31 212 PRO A C 1
ATOM 1565 O O . PRO A 1 212 ? -3.391 -12.064 18.825 1.00 88.31 212 PRO A O 1
ATOM 1568 N N . ALA A 1 213 ? -4.481 -14.006 18.566 1.00 88.81 213 ALA A N 1
ATOM 1569 C CA . ALA A 1 213 ? -4.267 -14.073 17.122 1.00 88.81 213 ALA A CA 1
ATOM 1570 C C . ALA A 1 213 ? -5.108 -13.021 16.387 1.00 88.81 213 ALA A C 1
ATOM 1572 O O . ALA A 1 213 ? -4.568 -12.277 15.577 1.00 88.81 213 ALA A O 1
ATOM 1573 N N . VAL A 1 214 ? -6.385 -12.877 16.753 1.00 90.69 214 VAL A N 1
ATOM 1574 C CA . VAL A 1 214 ? -7.265 -11.832 16.201 1.00 90.69 214 VAL A CA 1
ATOM 1575 C C . VAL A 1 214 ? -6.753 -10.439 16.557 1.00 90.69 214 VAL A C 1
ATOM 1577 O O . VAL A 1 214 ? -6.724 -9.551 15.708 1.00 90.69 214 VAL A O 1
ATOM 1580 N N . ALA A 1 215 ? -6.273 -10.258 17.792 1.00 89.19 215 ALA A N 1
ATOM 1581 C CA . ALA A 1 215 ? -5.636 -9.009 18.192 1.00 89.19 215 ALA A CA 1
ATOM 1582 C C . ALA A 1 215 ? -4.430 -8.671 17.298 1.00 89.19 215 ALA A C 1
ATOM 1584 O O . ALA A 1 215 ? -4.312 -7.542 16.832 1.00 89.19 215 ALA A O 1
ATOM 1585 N N . ARG A 1 216 ? -3.563 -9.644 16.993 1.00 87.31 216 ARG A N 1
ATOM 1586 C CA . ARG A 1 216 ? -2.430 -9.427 16.079 1.00 87.31 216 ARG A CA 1
ATOM 1587 C C . ARG A 1 216 ? -2.852 -9.126 14.644 1.00 87.31 216 ARG A C 1
ATOM 1589 O O . ARG A 1 216 ? -2.206 -8.312 13.997 1.00 87.31 216 ARG A O 1
ATOM 1596 N N . ASP A 1 217 ? -3.902 -9.775 14.157 1.00 85.38 217 ASP A N 1
ATOM 1597 C CA . ASP A 1 217 ? -4.303 -9.665 12.754 1.00 85.38 217 ASP A CA 1
ATOM 1598 C C . ASP A 1 217 ? -5.075 -8.364 12.463 1.00 85.38 217 ASP A C 1
ATOM 1600 O O . ASP A 1 217 ? -4.984 -7.839 11.350 1.00 85.38 217 ASP A O 1
ATOM 1604 N N . PHE A 1 218 ? -5.791 -7.815 13.455 1.00 81.94 218 PHE A N 1
ATOM 1605 C CA . PHE A 1 218 ? -6.646 -6.636 13.277 1.00 81.94 218 PHE A CA 1
ATOM 1606 C C . PHE A 1 218 ? -6.225 -5.398 14.077 1.00 81.94 218 PHE A C 1
ATOM 1608 O O . PHE A 1 218 ? -6.326 -4.285 13.561 1.00 81.94 218 PHE A O 1
ATOM 1615 N N . ILE A 1 219 ? -5.756 -5.560 15.316 1.00 76.19 219 ILE A N 1
ATOM 1616 C CA . ILE A 1 219 ? -5.538 -4.448 16.259 1.00 76.19 219 ILE A CA 1
ATOM 1617 C C . ILE A 1 219 ? -4.090 -3.984 16.250 1.00 76.19 219 ILE A C 1
ATOM 1619 O O . ILE A 1 219 ? -3.854 -2.780 16.216 1.00 76.19 219 ILE A O 1
ATOM 1623 N N . LEU A 1 220 ? -3.146 -4.921 16.264 1.00 71.44 220 LEU A N 1
ATOM 1624 C CA . LEU A 1 220 ? -1.737 -4.635 16.503 1.00 71.44 220 LEU A CA 1
ATOM 1625 C C . LEU A 1 220 ? -0.975 -4.465 15.189 1.00 71.44 220 LEU A C 1
ATOM 1627 O O . LEU A 1 220 ? -0.800 -5.420 14.432 1.00 71.44 220 LEU A O 1
ATOM 1631 N N . ASP A 1 221 ? -0.448 -3.270 14.933 1.00 66.31 221 ASP A N 1
ATOM 1632 C CA . ASP A 1 221 ? 0.639 -3.119 13.972 1.00 66.31 221 ASP A CA 1
ATOM 1633 C C . ASP A 1 221 ? 1.948 -3.634 14.593 1.00 66.31 221 ASP A C 1
ATOM 1635 O O . ASP A 1 221 ? 2.232 -3.447 15.778 1.00 66.31 221 ASP A O 1
ATOM 1639 N N . ARG A 1 222 ? 2.817 -4.248 13.781 1.00 64.12 222 ARG A N 1
ATOM 1640 C CA . ARG A 1 222 ? 4.173 -4.617 14.225 1.00 64.12 222 ARG A CA 1
ATOM 1641 C C . ARG A 1 222 ? 5.005 -3.412 14.657 1.00 64.12 222 ARG A C 1
ATOM 1643 O O . ARG A 1 222 ? 6.068 -3.612 15.233 1.00 64.12 222 ARG A O 1
ATOM 1650 N N . ARG A 1 223 ? 4.594 -2.190 14.339 1.00 60.62 223 ARG A N 1
ATOM 1651 C CA . ARG A 1 223 ? 5.276 -0.956 14.735 1.00 60.62 223 ARG A CA 1
ATOM 1652 C C . ARG A 1 223 ? 4.578 -0.213 15.868 1.00 60.62 223 ARG A C 1
ATOM 1654 O O . ARG A 1 223 ? 5.123 0.796 16.300 1.00 60.62 223 ARG A O 1
ATOM 1661 N N . ASP A 1 224 ? 3.445 -0.707 16.365 1.00 65.19 224 ASP A N 1
ATOM 1662 C CA . ASP A 1 224 ? 2.797 -0.099 17.525 1.00 65.19 224 ASP A CA 1
ATOM 1663 C C . ASP A 1 224 ? 3.691 -0.276 18.761 1.00 65.19 224 ASP A C 1
ATOM 1665 O O . ASP A 1 224 ? 4.257 -1.359 18.986 1.00 65.19 224 ASP A O 1
ATOM 1669 N N . LEU A 1 225 ? 3.842 0.819 19.516 1.00 62.56 225 LEU A N 1
ATOM 1670 C CA . LEU A 1 225 ? 4.629 0.886 20.751 1.00 62.56 225 LEU A CA 1
ATOM 1671 C C . LEU A 1 225 ? 3.943 0.109 21.879 1.00 62.56 225 LEU A C 1
ATOM 1673 O O . LEU A 1 225 ? 4.604 -0.642 22.592 1.00 62.56 225 LEU A O 1
ATOM 1677 N N . ASP A 1 226 ? 2.619 0.237 21.984 1.00 69.25 226 ASP A N 1
ATOM 1678 C CA . ASP A 1 226 ? 1.792 -0.575 22.870 1.00 69.25 226 ASP A CA 1
ATOM 1679 C C . ASP A 1 226 ? 1.109 -1.695 22.081 1.00 69.25 226 ASP A C 1
ATOM 1681 O O . ASP A 1 226 ? 0.371 -1.465 21.121 1.00 69.25 226 ASP A O 1
ATOM 1685 N N . ARG A 1 227 ? 1.377 -2.935 22.497 1.00 74.06 227 ARG A N 1
ATOM 1686 C CA . ARG A 1 227 ? 0.787 -4.145 21.911 1.00 74.06 227 ARG A CA 1
ATOM 1687 C C . ARG A 1 227 ? -0.091 -4.918 22.878 1.00 74.06 227 ARG A C 1
ATOM 1689 O O . ARG A 1 227 ? -0.448 -6.070 22.615 1.00 74.06 227 ARG A O 1
ATOM 1696 N N . THR A 1 228 ? -0.399 -4.315 24.014 1.00 80.38 228 THR A N 1
ATOM 1697 C CA . THR A 1 228 ? -1.267 -4.916 25.006 1.00 80.38 228 THR A CA 1
ATOM 1698 C C . THR A 1 228 ? -2.723 -4.725 24.593 1.00 80.38 228 THR A C 1
ATOM 1700 O O . THR A 1 228 ? -3.114 -3.710 24.018 1.00 80.38 228 THR A O 1
ATOM 1703 N N . VAL A 1 229 ? -3.527 -5.763 24.829 1.00 86.19 229 VAL A N 1
ATOM 1704 C CA . VAL A 1 229 ? -4.987 -5.673 24.763 1.00 86.19 229 VAL A CA 1
ATOM 1705 C C . VAL A 1 229 ? -5.468 -5.649 26.206 1.00 86.19 229 VAL A C 1
ATOM 1707 O O . VAL A 1 229 ? -5.377 -6.693 26.865 1.00 86.19 229 VAL A O 1
ATOM 1710 N N . PRO A 1 230 ? -5.964 -4.505 26.699 1.00 89.56 230 PRO A N 1
ATOM 1711 C CA . PRO A 1 230 ? -6.409 -4.377 28.078 1.00 89.56 230 PRO A CA 1
ATOM 1712 C C . PRO A 1 230 ? -7.441 -5.458 28.441 1.00 89.56 230 PRO A C 1
ATOM 1714 O O . PRO A 1 230 ? -8.331 -5.767 27.631 1.00 89.56 230 PRO A O 1
ATOM 1717 N N . PRO A 1 231 ? -7.313 -6.104 29.614 1.00 91.19 231 PRO A N 1
ATOM 1718 C CA . PRO A 1 231 ? -8.293 -7.081 30.067 1.00 91.19 231 PRO A CA 1
ATOM 1719 C C . PRO A 1 231 ? -9.624 -6.394 30.426 1.00 91.19 231 PRO A C 1
ATOM 1721 O O . PRO A 1 231 ? -9.633 -5.201 30.730 1.00 91.19 231 PRO A O 1
ATOM 1724 N N . PRO A 1 232 ? -10.753 -7.127 30.406 1.00 91.12 232 PRO A N 1
ATOM 1725 C CA . PRO A 1 232 ? -11.997 -6.617 30.974 1.00 91.12 232 PRO A CA 1
ATOM 1726 C C . PRO A 1 232 ? -11.826 -6.339 32.482 1.00 91.12 232 PRO A C 1
ATOM 1728 O O . PRO A 1 232 ? -11.051 -7.045 33.140 1.00 91.12 232 PRO A O 1
ATOM 1731 N N . PRO A 1 233 ? -12.557 -5.362 33.049 1.00 90.81 233 PRO A N 1
ATOM 1732 C CA . PRO A 1 233 ? -12.579 -5.127 34.487 1.00 90.81 233 PRO A CA 1
ATOM 1733 C C . PRO A 1 233 ? -12.967 -6.389 35.276 1.00 90.81 233 PRO A C 1
ATOM 1735 O O . PRO A 1 233 ? -13.804 -7.173 34.810 1.00 90.81 233 PRO A O 1
ATOM 1738 N N . PRO A 1 234 ? -12.407 -6.602 36.482 1.00 90.06 234 PRO A N 1
ATOM 1739 C CA . PRO A 1 234 ? -12.804 -7.712 37.339 1.00 90.06 234 PRO A CA 1
ATOM 1740 C C . PRO A 1 234 ? -14.316 -7.709 37.601 1.00 90.06 234 PRO A C 1
ATOM 1742 O O . PRO A 1 234 ? -14.893 -6.675 37.924 1.00 90.06 234 PRO A O 1
ATOM 1745 N N . GLY A 1 235 ? -14.959 -8.870 37.467 1.00 87.50 235 GLY A N 1
ATOM 1746 C CA . GLY A 1 235 ? -16.401 -9.024 37.699 1.00 87.50 235 GLY A CA 1
ATOM 1747 C C . GLY A 1 235 ? -17.297 -8.654 36.514 1.00 87.50 235 GLY A C 1
ATOM 1748 O O . GLY A 1 235 ? -18.488 -8.951 36.558 1.00 87.50 235 GLY A O 1
ATOM 1749 N N . MET A 1 236 ? -16.751 -8.088 35.432 1.00 91.50 236 MET A N 1
ATOM 1750 C CA . MET A 1 236 ? -17.519 -7.858 34.210 1.00 91.50 236 MET A CA 1
ATOM 1751 C C . MET A 1 236 ? -17.870 -9.214 33.561 1.00 91.50 236 MET A C 1
ATOM 1753 O O . MET A 1 236 ? -16.960 -9.983 33.237 1.00 91.50 236 MET A O 1
ATOM 1757 N N . PRO A 1 237 ? -19.157 -9.560 33.373 1.00 92.50 237 PRO A N 1
ATOM 1758 C CA . PRO A 1 237 ? -19.540 -10.862 32.838 1.00 92.50 237 PRO A CA 1
ATOM 1759 C C . PRO A 1 237 ? -19.331 -10.922 31.325 1.00 92.50 237 PRO A C 1
ATOM 1761 O O . PRO A 1 237 ? -19.507 -9.933 30.617 1.00 92.50 237 PRO A O 1
ATOM 1764 N N . ARG A 1 238 ? -19.019 -12.107 30.801 1.00 93.31 238 ARG A N 1
ATOM 1765 C CA . ARG A 1 238 ? -19.048 -12.358 29.358 1.00 93.31 238 ARG A CA 1
ATOM 1766 C C . ARG A 1 238 ? -20.493 -12.586 28.921 1.00 93.31 238 ARG A C 1
ATOM 1768 O O . ARG A 1 238 ? -21.099 -13.558 29.363 1.00 93.31 238 ARG A O 1
ATOM 1775 N N . THR A 1 239 ? -21.032 -11.722 28.069 1.00 91.69 239 THR A N 1
ATOM 1776 C CA . THR A 1 239 ? -22.461 -11.740 27.707 1.00 91.69 239 THR A CA 1
ATOM 1777 C C . THR A 1 239 ? -22.737 -12.281 26.315 1.00 91.69 239 THR A C 1
ATOM 1779 O O . THR A 1 239 ? -23.812 -12.826 26.089 1.00 91.69 239 THR A O 1
ATOM 1782 N N . ASP A 1 240 ? -21.783 -12.170 25.392 1.00 90.50 240 ASP A N 1
ATOM 1783 C CA . ASP A 1 240 ? -21.950 -12.644 24.018 1.00 90.50 240 ASP A CA 1
ATOM 1784 C C . ASP A 1 240 ? -20.592 -12.945 23.369 1.00 90.50 240 ASP A C 1
ATOM 1786 O O . ASP A 1 240 ? -19.539 -12.502 23.843 1.00 90.50 240 ASP A O 1
ATOM 1790 N N . GLN A 1 241 ? -20.599 -13.718 22.288 1.00 93.25 241 GLN A N 1
ATOM 1791 C CA . GLN A 1 241 ? -19.407 -14.005 21.500 1.00 93.25 241 GLN A CA 1
ATOM 1792 C C . GLN A 1 241 ? -19.746 -14.259 20.031 1.00 93.25 241 GLN A C 1
ATOM 1794 O O . GLN A 1 241 ? -20.794 -14.788 19.680 1.00 93.25 241 GLN A O 1
ATOM 1799 N N . SER A 1 242 ? -18.776 -13.950 19.189 1.00 93.81 242 SER A N 1
ATOM 1800 C CA . SER A 1 242 ? -18.730 -14.262 17.765 1.00 93.81 242 SER A CA 1
ATOM 1801 C C . SER A 1 242 ? -17.439 -15.030 17.466 1.00 93.81 242 SER A C 1
ATOM 1803 O O . SER A 1 242 ? -16.744 -15.482 18.383 1.00 93.81 242 SER A O 1
ATOM 1805 N N . THR A 1 243 ? -17.098 -15.181 16.190 1.00 95.12 243 THR A N 1
ATOM 1806 C CA . THR A 1 243 ? -15.869 -15.876 15.791 1.00 95.12 243 THR A CA 1
ATOM 1807 C C . THR A 1 243 ? -14.634 -15.082 16.229 1.00 95.12 243 THR A C 1
ATOM 1809 O O . THR A 1 243 ? -13.676 -15.632 16.784 1.00 95.12 243 THR A O 1
ATOM 1812 N N . PHE A 1 244 ? -14.659 -13.766 16.027 1.00 96.31 244 PHE A N 1
ATOM 1813 C CA . PHE A 1 244 ? -13.514 -12.879 16.209 1.00 96.31 244 PHE A CA 1
ATOM 1814 C C . PHE A 1 244 ? -13.634 -11.965 17.429 1.00 96.31 244 PHE A C 1
ATOM 1816 O O . PHE A 1 244 ? -12.620 -11.440 17.892 1.00 96.31 244 PHE A O 1
ATOM 1823 N N . TRP A 1 245 ? -14.827 -11.817 18.003 1.00 96.06 245 TRP A N 1
ATOM 1824 C CA . TRP A 1 245 ? -15.072 -10.896 19.113 1.00 96.06 245 TRP A CA 1
ATOM 1825 C C . TRP A 1 245 ? -15.813 -11.535 20.273 1.00 96.06 245 TRP A C 1
ATOM 1827 O O . TRP A 1 245 ? -16.694 -12.372 20.100 1.00 96.06 245 TRP A O 1
ATOM 1837 N N . THR A 1 246 ? -15.497 -11.054 21.463 1.00 95.56 246 THR A N 1
ATOM 1838 C CA . THR A 1 246 ? -16.155 -11.380 22.716 1.00 95.56 246 THR A CA 1
ATOM 1839 C C . THR A 1 246 ? -16.702 -10.097 23.320 1.00 95.56 246 THR A C 1
ATOM 1841 O O . THR A 1 246 ? -15.972 -9.112 23.453 1.00 95.56 246 THR A O 1
ATOM 1844 N N . VAL A 1 247 ? -17.968 -10.127 23.722 1.00 94.81 247 VAL A N 1
ATOM 1845 C CA . VAL A 1 247 ? -18.627 -9.021 24.412 1.00 94.81 247 VAL A CA 1
ATOM 1846 C C . VAL A 1 247 ? -18.572 -9.269 25.912 1.00 94.81 247 VAL A C 1
ATOM 1848 O O . VAL A 1 247 ? -18.987 -10.321 26.410 1.00 94.81 247 VAL A O 1
ATOM 1851 N N . TRP A 1 248 ? -18.050 -8.283 26.626 1.00 94.62 248 TRP A N 1
ATOM 1852 C CA . TRP A 1 248 ? -18.037 -8.233 28.079 1.00 94.62 248 TRP A CA 1
ATOM 1853 C C . TRP A 1 248 ? -18.955 -7.113 28.552 1.00 94.62 248 TRP A C 1
ATOM 1855 O O . TRP A 1 248 ? -19.026 -6.072 27.907 1.00 94.62 248 TRP A O 1
ATOM 1865 N N . GLY A 1 249 ? -19.639 -7.326 29.669 1.00 91.62 249 GLY A N 1
ATOM 1866 C CA . GLY A 1 249 ? -20.523 -6.349 30.287 1.00 91.62 249 GLY A CA 1
ATOM 1867 C C . GLY A 1 249 ? -21.975 -6.495 29.852 1.00 91.62 249 GLY A C 1
ATOM 1868 O O . GLY A 1 249 ? -22.312 -7.172 28.878 1.00 91.62 249 GLY A O 1
ATOM 1869 N N . THR A 1 250 ? -22.850 -5.878 30.631 1.00 83.81 250 THR A N 1
ATOM 1870 C CA . THR A 1 250 ? -24.296 -5.864 30.417 1.00 83.81 250 THR A CA 1
ATOM 1871 C C . THR A 1 250 ? -24.725 -4.458 30.050 1.00 83.81 250 THR A C 1
ATOM 1873 O O . THR A 1 250 ? -24.404 -3.508 30.761 1.00 83.81 250 THR A O 1
ATOM 1876 N N . CYS A 1 251 ? -25.499 -4.327 28.978 1.00 76.50 251 CYS A N 1
ATOM 1877 C CA . CYS A 1 251 ? -26.180 -3.073 28.705 1.00 76.50 251 CYS A CA 1
ATOM 1878 C C . CYS A 1 251 ? -27.332 -2.891 29.702 1.00 76.50 251 CYS A C 1
ATOM 1880 O O . CYS A 1 251 ? -28.134 -3.819 29.856 1.00 76.50 251 CYS A O 1
ATOM 1882 N N . PRO A 1 252 ? -27.467 -1.722 30.345 1.00 63.81 252 PRO A N 1
ATOM 1883 C CA . PRO A 1 252 ? -28.709 -1.362 31.011 1.00 63.81 252 PRO A CA 1
ATOM 1884 C C . PRO A 1 252 ? -29.845 -1.396 29.981 1.00 63.81 252 PRO A C 1
ATOM 1886 O O . PRO A 1 252 ? -29.656 -0.969 28.840 1.00 63.81 252 PRO A O 1
ATOM 1889 N N . ALA A 1 253 ? -31.017 -1.915 30.358 1.00 48.62 253 ALA A N 1
ATOM 1890 C CA . ALA A 1 253 ? -32.194 -1.815 29.500 1.00 48.62 253 ALA A CA 1
ATOM 1891 C C . ALA A 1 253 ? -32.430 -0.331 29.157 1.00 48.62 253 ALA A C 1
ATOM 1893 O O . ALA A 1 253 ? -32.319 0.507 30.060 1.00 48.62 253 ALA A O 1
ATOM 1894 N N . PRO A 1 254 ? -32.735 0.019 27.893 1.00 49.41 254 PRO A N 1
ATOM 1895 C CA . PRO A 1 254 ? -33.032 1.402 27.552 1.00 49.41 254 PRO A CA 1
ATOM 1896 C C . PRO A 1 254 ? -34.175 1.891 28.453 1.00 49.41 254 PRO A C 1
ATOM 1898 O O . PRO A 1 254 ? -35.104 1.113 28.711 1.00 49.41 254 PRO A O 1
ATOM 1901 N N . PRO A 1 255 ? -34.147 3.143 28.951 1.00 42.53 255 PRO A N 1
ATOM 1902 C CA . PRO A 1 255 ? -35.294 3.687 29.657 1.00 42.53 255 PRO A CA 1
ATOM 1903 C C . PRO A 1 255 ? -36.499 3.535 28.733 1.00 42.53 255 PRO A C 1
ATOM 1905 O O . PRO A 1 255 ? -36.489 4.009 27.593 1.00 42.53 255 PRO A O 1
ATOM 1908 N N . SER A 1 256 ? -37.512 2.802 29.202 1.00 40.06 256 SER A N 1
ATOM 1909 C CA . SER A 1 256 ? -38.768 2.637 28.482 1.00 40.06 256 SER A CA 1
ATOM 1910 C C . SER A 1 256 ? -39.213 4.021 28.031 1.00 40.06 256 SER A C 1
ATOM 1912 O O . SER A 1 256 ? -39.329 4.912 28.878 1.00 40.06 256 SER A O 1
ATOM 1914 N N . ARG A 1 257 ? -39.448 4.222 26.729 1.00 43.59 257 ARG A N 1
ATOM 1915 C CA . ARG A 1 257 ? -40.153 5.414 26.254 1.00 43.59 257 ARG A CA 1
ATOM 1916 C C . ARG A 1 257 ? -41.538 5.378 26.895 1.00 43.59 257 ARG A C 1
ATOM 1918 O O . ARG A 1 257 ? -42.452 4.758 26.360 1.00 43.59 257 ARG A O 1
ATOM 1925 N N . GLN A 1 258 ? -41.677 5.967 28.081 1.00 40.59 258 GLN A N 1
ATOM 1926 C CA . GLN A 1 258 ? -42.981 6.261 28.642 1.00 40.59 258 GLN A CA 1
ATOM 1927 C C . GLN A 1 258 ? -43.669 7.172 27.638 1.00 40.59 258 GLN A C 1
ATOM 1929 O O . GLN A 1 258 ? -43.105 8.179 27.209 1.00 40.59 258 GLN A O 1
ATOM 1934 N N . ALA A 1 259 ? -44.851 6.728 27.223 1.00 44.12 259 ALA A N 1
ATOM 1935 C CA . ALA A 1 259 ? -45.760 7.413 26.332 1.00 44.12 259 ALA A CA 1
ATOM 1936 C C . ALA A 1 259 ? -45.758 8.927 26.594 1.00 44.12 259 ALA A C 1
ATOM 1938 O O . ALA A 1 259 ? -46.232 9.389 27.634 1.00 44.12 259 ALA A O 1
ATOM 1939 N N . ALA A 1 260 ? -45.236 9.692 25.634 1.00 38.59 260 ALA A N 1
ATOM 1940 C CA . ALA A 1 260 ? -45.655 11.072 25.480 1.00 38.59 260 ALA A CA 1
ATOM 1941 C C . ALA A 1 260 ? -47.119 11.015 25.027 1.00 38.59 260 ALA A C 1
ATOM 1943 O O . ALA A 1 260 ? -47.430 10.405 24.002 1.00 38.59 260 ALA A O 1
ATOM 1944 N N . ARG A 1 261 ? -47.982 11.527 25.904 1.00 36.25 261 ARG A N 1
ATOM 1945 C CA . ARG A 1 261 ? -49.430 11.666 25.738 1.00 36.25 261 ARG A CA 1
ATOM 1946 C C . ARG A 1 261 ? -49.792 12.516 24.529 1.00 36.25 261 ARG A C 1
ATOM 1948 O O . ARG A 1 261 ? -49.008 13.440 24.222 1.00 36.25 261 ARG A O 1
#

Foldseek 3Di:
DDLVVQLVVCVVLVFDAALVCCVVVVVVLLCVVLNPLLLLLLVQLLVCCCVPVVDPVSVVLVVQLVVLVVVLSVCRNSNHGNDSVSCPRNSVSSNVSSVSLQCVLVVDDPPDPCSVVSNVSNVVSVVVCVVCVVVVVVVVVVVVVLVVLQVVLLVQVLVVLCVCLVWFPEEEQALQNLVVSCVRSVDDSVRYHHCVVDPDDLATKYKFFPDLVLLVSHPDDPSDPDSDRDDHPPPFDFDDDDPTITMTHDGDDPPPPDDPD

Radius of gyration: 26.53 Å; chains: 1; bounding box: 76×39×75 Å

Secondary structure (DSSP, 8-state):
--HHHHHHHHHHTT---SGGGHHHHHHHHHHHHHHHHHHHHHHHHHHHIIIII--HHHHHHHHHHHHHHHHHHHHHHTT----GGGGHHHHHHHHHHHHHHHHGGGGS-TT-TTHHHHHHHHHHHHHHHHHHHHHHHHHHHHHHHHHHHHHHHHHHHHHHHHTTTT-S-EEESSSSSHHHHHHHH---GGGEEETTTSPPPSSSEEEEESSHHHIIIII--TT-S----PPPPTTPPEEEE-SSEEEES-PPPPPP-----

pLDDT: mean 86.15, std 13.71, range [36.25, 97.88]

Sequence (261 aa):
FSLTETRAGAEELGRITGLQNVPETLPRRLGEILRPDGLLAAAGGGILALSRLRSRTTLLGAAAGALTVAAFCILAAAGLSILTRYLLLPATILAVFAGAGLLGWRALSPDDPWRRPWMAFAALVAILAVVVTPSQIDRLGNLRAALERQDAIVADLRPLATARADCVPVAVPNRRPVPHLALWTGASASSFVVAQDEPVPPEGIYLRPSSPAVARDFILDRRDLDRTVPPPPPGMPRTDQSTFWTVWGTCPAPPSRQAAR